Protein AF-A0A495ZTL7-F1 (afdb_monomer)

pLDDT: mean 71.48, std 15.3, range [33.09, 90.0]

Nearest PDB structures (foldseek):
  1ls4-assembly1_A  TM=1.865E-01  e=5.611E+00  Locusta migratoria
  5vay-assembly3_C  TM=2.170E-01  e=9.977E+00  Homo sapiens

Mean predicted aligned error: 10.6 Å

Foldseek 3Di:
DPPPPQQDFDPLLLVLLLLLLDDPPVPDDDDPDPSVLVSLLLSVLLVLLVVVCSVVDPDVVLVLVVDDLLLNNLLVSLVSSQLSNQLVVVLVPPDPVSNCVLSVLSVVCPPVPDDRPPSNSVSSVVSSVVSNVPDPSVLSVPPVSSVVSSVSSQCSCPPVRSDDSCVSCVSSPPDPPPPPPDD

Structure (mmCIF, N/CA/C/O backbone):
data_AF-A0A495ZTL7-F1
#
_entry.id   AF-A0A495ZTL7-F1
#
loop_
_atom_site.group_PDB
_atom_site.id
_atom_site.type_symbol
_atom_site.label_atom_id
_atom_site.label_alt_id
_atom_site.label_comp_id
_atom_site.label_asym_id
_atom_site.label_entity_id
_atom_site.label_seq_id
_atom_site.pdbx_PDB_ins_code
_atom_site.Cartn_x
_atom_site.Cartn_y
_atom_site.Cartn_z
_atom_site.occupancy
_atom_site.B_iso_or_equiv
_atom_site.auth_seq_id
_atom_site.auth_comp_id
_atom_site.auth_asym_id
_atom_site.auth_atom_id
_atom_site.pdbx_PDB_model_num
ATOM 1 N N . MET A 1 1 ? -28.299 -13.842 -5.491 1.00 36.47 1 MET A N 1
ATOM 2 C CA . MET A 1 1 ? -27.017 -13.563 -4.805 1.00 36.47 1 MET A CA 1
ATOM 3 C C . MET A 1 1 ? -26.833 -12.051 -4.780 1.00 36.47 1 MET A C 1
ATOM 5 O O . MET A 1 1 ? -26.723 -11.462 -5.847 1.00 36.47 1 MET A O 1
ATOM 9 N N . ARG A 1 2 ? -26.919 -11.407 -3.606 1.00 33.16 2 ARG A N 1
ATOM 10 C CA . ARG A 1 2 ? -26.647 -9.963 -3.463 1.00 33.16 2 ARG A CA 1
ATOM 11 C C . ARG A 1 2 ? -25.166 -9.755 -3.795 1.00 33.16 2 ARG A C 1
ATOM 13 O O . ARG A 1 2 ? -24.323 -10.348 -3.128 1.00 33.16 2 ARG A O 1
ATOM 20 N N . LYS A 1 3 ? -24.841 -8.969 -4.827 1.00 36.78 3 LYS A N 1
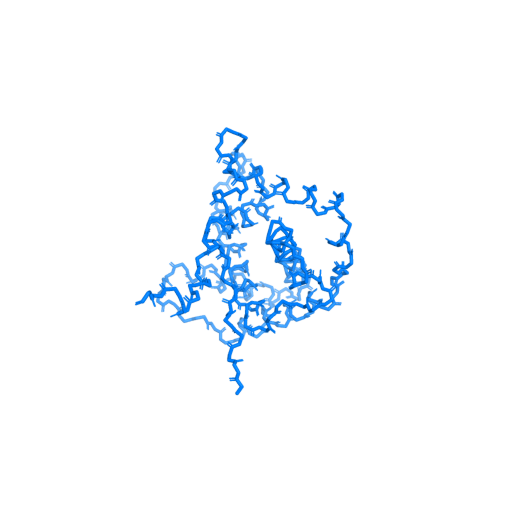ATOM 21 C CA . LYS A 1 3 ? -23.468 -8.477 -5.010 1.00 36.78 3 LYS A CA 1
ATOM 22 C C . LYS A 1 3 ? -23.147 -7.667 -3.750 1.00 36.78 3 LYS A C 1
ATOM 24 O O . LYS A 1 3 ? -23.848 -6.690 -3.492 1.00 36.78 3 LYS A O 1
ATOM 29 N N . ARG A 1 4 ? -22.187 -8.112 -2.925 1.00 45.22 4 ARG A N 1
ATOM 30 C CA . ARG A 1 4 ? -21.688 -7.305 -1.799 1.00 45.22 4 ARG A CA 1
ATOM 31 C C . ARG A 1 4 ? -21.234 -5.980 -2.415 1.00 45.22 4 ARG A C 1
ATOM 33 O O . ARG A 1 4 ? -20.399 -5.995 -3.317 1.00 45.22 4 ARG A O 1
ATOM 40 N N . LYS A 1 5 ? -21.877 -4.874 -2.024 1.00 51.38 5 LYS A N 1
ATOM 41 C CA . LYS A 1 5 ? -21.518 -3.530 -2.487 1.00 51.38 5 LYS A CA 1
ATOM 42 C C . LYS A 1 5 ? -20.069 -3.347 -2.047 1.00 51.38 5 LYS A C 1
ATOM 44 O O . LYS A 1 5 ? -19.776 -3.437 -0.859 1.00 51.38 5 LYS A O 1
ATOM 49 N N . GLN A 1 6 ? -19.166 -3.265 -3.014 1.00 54.00 6 GLN A N 1
ATOM 50 C CA . GLN A 1 6 ? -17.746 -3.135 -2.746 1.00 54.00 6 GLN A CA 1
ATOM 51 C C . GLN A 1 6 ? -17.549 -1.821 -2.001 1.00 54.00 6 GLN A C 1
ATOM 53 O O . GLN A 1 6 ? -17.906 -0.756 -2.505 1.00 54.00 6 GLN A O 1
ATOM 58 N N . THR A 1 7 ? -17.070 -1.915 -0.771 1.00 57.03 7 THR A N 1
ATOM 59 C CA . THR A 1 7 ? -16.839 -0.755 0.072 1.00 57.03 7 THR A CA 1
ATOM 60 C C . THR A 1 7 ? -15.710 0.061 -0.539 1.00 57.03 7 THR A C 1
ATOM 62 O O . THR A 1 7 ? -14.601 -0.442 -0.642 1.00 57.03 7 THR A O 1
ATOM 65 N N . ARG A 1 8 ? -15.980 1.277 -1.010 1.00 61.81 8 ARG A N 1
ATOM 66 C CA . ARG A 1 8 ? -14.983 2.122 -1.679 1.00 61.81 8 ARG A CA 1
ATOM 67 C C . ARG A 1 8 ? -14.297 3.010 -0.633 1.00 61.81 8 ARG A C 1
ATOM 69 O O . ARG A 1 8 ? -14.987 3.775 0.027 1.00 61.81 8 ARG A O 1
ATOM 76 N N . LEU A 1 9 ? -12.974 2.916 -0.462 1.00 66.75 9 LEU A N 1
ATOM 77 C CA . LEU A 1 9 ? -12.199 3.881 0.344 1.00 66.75 9 LEU A CA 1
ATOM 78 C C . LEU A 1 9 ? -12.151 5.233 -0.376 1.00 66.75 9 LEU A C 1
ATOM 80 O O . LEU A 1 9 ? -12.040 5.299 -1.605 1.00 66.75 9 LEU A O 1
ATOM 84 N N . ASP A 1 10 ? -12.182 6.297 0.421 1.00 71.00 10 ASP A N 1
ATOM 85 C CA . ASP A 1 10 ? -12.055 7.688 -0.009 1.00 71.00 10 ASP A CA 1
ATOM 86 C C . ASP A 1 10 ? -10.694 7.938 -0.702 1.00 71.00 10 ASP A C 1
ATOM 88 O O . ASP A 1 10 ? -9.633 7.465 -0.277 1.00 71.00 10 ASP A O 1
ATOM 92 N N . LYS A 1 11 ? -10.710 8.727 -1.783 1.00 70.44 11 LYS A N 1
ATOM 93 C CA . LYS A 1 11 ? -9.511 9.151 -2.530 1.00 70.44 11 LYS A CA 1
ATOM 94 C C . LYS A 1 11 ? -8.505 9.920 -1.668 1.00 70.44 11 LYS A C 1
ATOM 96 O O . LYS A 1 11 ? -7.304 9.873 -1.931 1.00 70.44 11 LYS A O 1
ATOM 101 N N . ARG A 1 12 ? -8.971 10.656 -0.660 1.00 70.00 12 ARG A N 1
ATOM 102 C CA . ARG A 1 12 ? -8.136 11.356 0.317 1.00 70.00 12 ARG A CA 1
ATOM 103 C C . ARG A 1 12 ? -7.355 10.356 1.145 1.00 70.00 12 ARG A C 1
ATOM 105 O O . ARG A 1 12 ? -6.158 10.567 1.330 1.00 70.00 12 ARG A O 1
ATOM 112 N N . ILE A 1 13 ? -7.998 9.288 1.619 1.00 73.81 13 ILE A N 1
ATOM 113 C CA . ILE A 1 13 ? -7.345 8.211 2.378 1.00 73.81 13 ILE A CA 1
ATOM 114 C C . ILE A 1 13 ? -6.265 7.573 1.520 1.00 73.81 13 ILE A C 1
ATOM 116 O O . ILE A 1 13 ? -5.113 7.508 1.937 1.00 73.8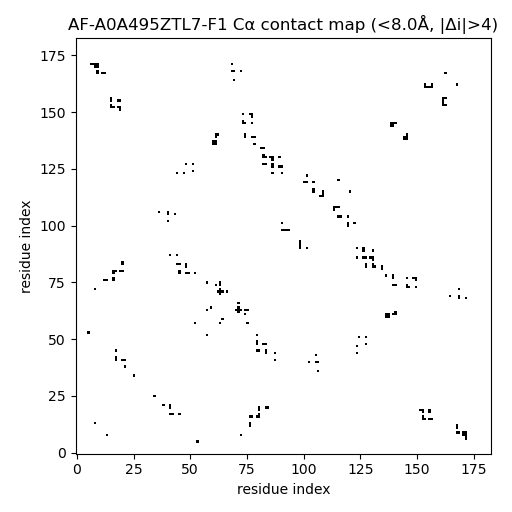1 13 ILE A O 1
ATOM 120 N N . LEU A 1 14 ? -6.621 7.215 0.285 1.00 75.06 14 LEU A N 1
ATOM 121 C CA . LEU A 1 14 ? -5.690 6.659 -0.690 1.00 75.06 14 LEU A CA 1
ATOM 122 C C . LEU A 1 14 ? -4.457 7.559 -0.889 1.00 75.06 14 LEU A C 1
ATOM 124 O O . LEU A 1 14 ? -3.326 7.081 -0.923 1.00 75.06 14 LEU A O 1
ATOM 128 N N . LYS A 1 15 ? -4.658 8.881 -0.963 1.00 74.56 15 LYS A N 1
ATOM 129 C CA . LYS A 1 15 ? -3.557 9.848 -1.056 1.00 74.56 15 LYS A CA 1
ATOM 130 C C . LYS A 1 15 ? -2.654 9.830 0.183 1.00 74.56 15 LYS A C 1
ATOM 132 O O . LYS A 1 15 ? -1.442 9.927 0.032 1.00 74.56 15 LYS A O 1
ATOM 137 N N . ALA A 1 16 ? -3.200 9.724 1.391 1.00 77.38 16 ALA A N 1
ATOM 138 C CA . ALA A 1 16 ? -2.386 9.679 2.608 1.00 77.38 16 ALA A CA 1
ATOM 139 C C . ALA A 1 16 ? -1.684 8.336 2.822 1.00 77.38 16 ALA A C 1
ATOM 141 O O . ALA A 1 16 ? -0.537 8.314 3.263 1.00 77.38 16 ALA A O 1
ATOM 142 N N . GLU A 1 17 ? -2.338 7.223 2.485 1.00 84.56 17 GLU A N 1
ATOM 143 C CA . GLU A 1 17 ? -1.711 5.899 2.455 1.00 84.56 17 GLU A CA 1
ATOM 144 C C . GLU A 1 17 ? -0.486 5.906 1.536 1.00 84.56 17 GLU A C 1
ATOM 146 O O . GLU A 1 17 ? 0.597 5.496 1.956 1.00 84.56 17 GLU A O 1
ATOM 151 N N . TYR A 1 18 ? -0.640 6.464 0.331 1.00 79.31 18 TYR A N 1
ATOM 152 C CA . TYR A 1 18 ? 0.451 6.700 -0.611 1.00 79.31 18 TYR A CA 1
ATOM 153 C C . TYR A 1 18 ? 1.580 7.537 0.004 1.00 79.31 18 TYR A C 1
ATOM 155 O O . TYR A 1 18 ? 2.724 7.083 0.053 1.00 79.31 18 TYR A O 1
ATOM 163 N N . MET A 1 19 ? 1.261 8.722 0.536 1.00 75.06 19 MET A N 1
ATOM 164 C CA . MET A 1 19 ? 2.257 9.620 1.135 1.00 75.06 19 MET A CA 1
ATOM 165 C C . MET A 1 19 ? 2.987 8.983 2.322 1.00 75.06 19 MET A C 1
ATOM 167 O O . MET A 1 19 ? 4.142 9.293 2.554 1.00 75.06 19 MET A O 1
ATOM 171 N N . ARG A 1 20 ? 2.357 8.061 3.061 1.00 79.00 20 ARG A N 1
ATOM 172 C CA . ARG A 1 20 ? 3.004 7.325 4.159 1.00 79.00 20 ARG A CA 1
ATOM 173 C C . ARG A 1 20 ? 4.041 6.307 3.675 1.00 79.00 20 ARG A C 1
ATOM 175 O O . ARG A 1 20 ? 4.948 5.949 4.439 1.00 79.00 20 ARG A O 1
ATOM 182 N N . ILE A 1 21 ? 3.850 5.752 2.481 1.00 74.69 21 ILE A N 1
ATOM 183 C CA . ILE A 1 21 ? 4.764 4.770 1.881 1.00 74.69 21 ILE A CA 1
ATOM 184 C C . ILE A 1 21 ? 5.974 5.482 1.275 1.00 74.69 21 ILE A C 1
ATOM 186 O O . ILE A 1 21 ? 7.074 4.929 1.306 1.00 74.69 21 ILE A O 1
ATOM 190 N N . ILE A 1 22 ? 5.788 6.710 0.792 1.00 66.88 22 ILE A N 1
ATOM 191 C CA . ILE A 1 22 ? 6.886 7.586 0.389 1.00 66.88 22 ILE A CA 1
ATOM 192 C C . ILE A 1 22 ? 7.574 8.128 1.652 1.00 66.88 22 ILE A C 1
ATOM 194 O O . ILE A 1 22 ? 6.902 8.645 2.539 1.00 66.88 22 ILE A O 1
ATOM 198 N N . PRO A 1 23 ? 8.900 7.995 1.808 1.00 54.44 23 PRO A N 1
ATOM 199 C CA . PRO A 1 23 ? 9.596 8.591 2.943 1.00 54.44 23 PRO A CA 1
ATOM 200 C C . PRO A 1 23 ? 9.555 10.128 2.868 1.00 54.44 23 PRO A C 1
ATOM 202 O O . PRO A 1 23 ? 9.873 10.697 1.825 1.00 54.44 23 PRO A O 1
ATOM 205 N N . ASP A 1 24 ? 9.258 10.790 3.994 1.00 50.62 24 ASP A N 1
ATOM 206 C CA . ASP A 1 24 ? 9.205 12.261 4.133 1.00 50.62 24 ASP A CA 1
ATOM 207 C C . ASP A 1 24 ? 10.530 12.985 3.766 1.00 50.62 24 ASP A C 1
ATOM 209 O O . ASP A 1 24 ? 10.534 14.191 3.526 1.00 50.62 24 ASP A O 1
ATOM 213 N N . ASP A 1 25 ? 11.653 12.263 3.657 1.00 42.78 25 ASP A N 1
ATOM 214 C CA . ASP A 1 25 ? 12.988 12.799 3.333 1.00 42.78 25 ASP A CA 1
ATOM 215 C C . ASP A 1 25 ? 13.255 12.985 1.820 1.00 42.78 25 ASP A C 1
ATOM 217 O O . ASP A 1 25 ? 14.389 13.236 1.413 1.00 42.78 25 ASP A O 1
ATOM 221 N N . CYS A 1 26 ? 12.229 12.915 0.964 1.00 45.09 26 CYS A N 1
ATOM 222 C CA . CYS A 1 26 ? 12.330 13.348 -0.442 1.00 45.09 26 CYS A CA 1
ATOM 223 C C . CYS A 1 26 ? 12.219 14.886 -0.603 1.00 45.09 26 CYS A C 1
ATOM 225 O O . CYS A 1 26 ? 12.158 15.403 -1.717 1.00 45.09 26 CYS A O 1
ATOM 227 N N . ALA A 1 27 ? 12.241 15.633 0.508 1.00 36.78 27 ALA A N 1
ATOM 228 C CA . ALA A 1 27 ? 12.469 17.076 0.554 1.00 36.78 27 ALA A CA 1
ATOM 229 C C . ALA A 1 27 ? 13.983 17.389 0.648 1.00 36.78 27 ALA A C 1
ATOM 231 O O . ALA A 1 27 ? 14.742 16.708 1.331 1.00 36.78 27 ALA A O 1
ATOM 232 N N . PRO A 1 28 ? 14.427 18.465 -0.010 1.00 39.12 28 PRO A N 1
ATOM 233 C CA . PRO A 1 28 ? 15.491 18.500 -1.009 1.00 39.12 28 PRO A CA 1
ATOM 234 C C . PRO A 1 28 ? 16.892 18.315 -0.414 1.00 39.12 28 PRO A C 1
ATOM 236 O O . PRO A 1 28 ? 17.257 19.068 0.483 1.00 39.12 28 PRO A O 1
ATOM 239 N N . LEU A 1 29 ? 17.681 17.372 -0.950 1.00 38.34 29 LEU A N 1
ATOM 240 C CA . LEU A 1 29 ? 19.159 17.396 -1.039 1.00 38.34 29 LEU A CA 1
ATOM 241 C C . LEU A 1 29 ? 19.696 16.061 -1.597 1.00 38.34 29 LEU A C 1
ATOM 243 O O . LEU A 1 29 ? 20.576 15.445 -1.010 1.00 38.34 29 LEU A O 1
ATOM 247 N N . PHE A 1 30 ? 19.192 15.594 -2.737 1.00 33.09 30 PHE A N 1
ATOM 248 C CA . PHE A 1 30 ? 19.912 14.613 -3.551 1.00 33.09 30 PHE A CA 1
ATOM 249 C C . PHE A 1 30 ? 19.650 14.939 -5.015 1.00 33.09 30 PHE A C 1
ATOM 251 O O . PHE A 1 30 ? 18.513 15.194 -5.396 1.00 33.09 30 PHE A O 1
ATOM 258 N N . GLU A 1 31 ? 20.733 15.041 -5.776 1.00 39.06 31 GLU A N 1
ATOM 259 C CA . GLU A 1 31 ? 20.778 15.603 -7.121 1.00 39.06 31 GLU A CA 1
ATOM 260 C C . GLU A 1 31 ? 19.692 15.018 -8.043 1.00 39.06 31 GLU A C 1
ATOM 262 O O . GLU A 1 31 ? 19.426 13.814 -8.073 1.00 39.06 31 GLU A O 1
ATOM 267 N N . GLU A 1 32 ? 19.037 15.951 -8.730 1.00 46.66 32 GLU A N 1
ATOM 268 C CA . GLU A 1 32 ? 17.880 15.834 -9.612 1.00 46.66 32 GLU A CA 1
ATOM 269 C C . GLU A 1 32 ? 18.133 14.818 -10.737 1.00 46.66 32 GLU A C 1
ATOM 271 O O . GLU A 1 32 ? 18.948 15.078 -11.609 1.00 46.66 32 GLU A O 1
ATOM 276 N N . GLU A 1 33 ? 17.471 13.654 -10.674 1.00 42.78 33 GLU A N 1
ATOM 277 C CA . GLU A 1 33 ? 17.049 12.792 -11.811 1.00 42.78 33 GLU A CA 1
ATOM 278 C C . GLU A 1 33 ? 16.567 11.406 -11.325 1.00 42.78 33 GLU A C 1
ATOM 280 O O . GLU A 1 33 ? 15.821 10.722 -12.020 1.00 42.78 33 GLU A O 1
ATOM 285 N N . MET A 1 34 ? 16.922 10.983 -10.102 1.00 48.06 34 MET A N 1
ATOM 286 C CA . MET A 1 34 ? 16.484 9.685 -9.553 1.00 48.06 34 MET A CA 1
ATOM 287 C C . MET A 1 34 ? 15.205 9.729 -8.697 1.00 48.06 34 MET A C 1
ATOM 289 O O . MET A 1 34 ? 14.577 8.686 -8.509 1.00 48.06 34 MET A O 1
ATOM 293 N N . LEU A 1 35 ? 14.814 10.900 -8.180 1.00 47.88 35 LEU A N 1
ATOM 294 C CA . LEU A 1 35 ? 13.662 11.047 -7.277 1.00 47.88 35 LEU A CA 1
ATOM 295 C C . LEU A 1 35 ? 12.320 11.200 -8.009 1.00 47.88 35 LEU A C 1
ATOM 297 O O . LEU A 1 35 ? 11.336 10.627 -7.550 1.00 47.88 35 LEU A O 1
ATOM 301 N N . GLU A 1 36 ? 12.272 11.877 -9.163 1.00 52.50 36 GLU A N 1
ATOM 302 C CA . GLU A 1 36 ? 11.009 12.104 -9.899 1.00 52.50 36 GLU A CA 1
ATOM 303 C C . GLU A 1 36 ? 10.296 10.789 -10.248 1.00 52.50 36 GLU A C 1
ATOM 305 O O . GLU A 1 36 ? 9.083 10.659 -10.089 1.00 52.50 36 GLU A O 1
ATOM 310 N N . ASN A 1 37 ? 11.066 9.767 -10.624 1.00 62.38 37 ASN A N 1
ATOM 311 C CA . ASN A 1 37 ? 10.519 8.453 -10.942 1.00 62.38 37 ASN A CA 1
ATOM 312 C C . ASN A 1 37 ? 10.230 7.597 -9.702 1.00 62.38 37 ASN A C 1
ATOM 314 O O . ASN A 1 37 ? 9.451 6.652 -9.784 1.00 62.38 37 ASN A O 1
ATOM 318 N N . PHE A 1 38 ? 10.843 7.872 -8.549 1.00 65.50 38 PHE A N 1
ATOM 319 C CA . PHE A 1 38 ? 10.687 7.030 -7.361 1.00 65.50 38 PHE A CA 1
ATOM 320 C C . PHE A 1 38 ? 9.292 7.162 -6.742 1.00 65.50 38 PHE A C 1
ATOM 322 O O . PHE A 1 38 ? 8.638 6.149 -6.479 1.00 65.50 38 PHE A O 1
ATOM 329 N N . ASP A 1 39 ? 8.813 8.396 -6.592 1.00 68.06 39 ASP A N 1
ATOM 330 C CA . ASP A 1 39 ? 7.476 8.678 -6.065 1.00 68.06 39 ASP A CA 1
ATOM 331 C C . ASP A 1 39 ? 6.400 8.136 -7.006 1.00 68.06 39 ASP A C 1
ATOM 333 O O . ASP A 1 39 ? 5.485 7.427 -6.577 1.00 68.06 39 ASP A O 1
ATOM 337 N N . PHE A 1 40 ? 6.574 8.366 -8.312 1.00 75.00 40 PHE A N 1
ATOM 338 C CA . PHE A 1 40 ? 5.700 7.803 -9.336 1.00 75.00 40 PHE A CA 1
ATOM 339 C C . PHE A 1 40 ? 5.663 6.271 -9.273 1.00 75.00 40 PHE A C 1
ATOM 341 O O . PHE A 1 40 ? 4.582 5.682 -9.245 1.00 75.00 40 PHE A O 1
ATOM 348 N N . ARG A 1 41 ? 6.823 5.608 -9.171 1.00 78.12 41 ARG A N 1
ATOM 349 C CA . ARG A 1 41 ? 6.909 4.143 -9.062 1.00 78.12 41 ARG A CA 1
ATOM 350 C C . ARG A 1 41 ? 6.186 3.605 -7.837 1.00 78.12 41 ARG A C 1
ATOM 352 O O . ARG A 1 41 ? 5.439 2.633 -7.952 1.00 78.12 41 ARG A O 1
ATOM 359 N N . ILE A 1 42 ? 6.390 4.219 -6.671 1.00 80.12 42 ILE A N 1
ATOM 360 C CA . ILE A 1 42 ? 5.674 3.837 -5.447 1.00 80.12 42 ILE A CA 1
ATOM 361 C C . ILE A 1 42 ? 4.169 4.027 -5.640 1.00 80.12 42 ILE A C 1
ATOM 363 O O . ILE A 1 42 ? 3.393 3.144 -5.272 1.00 80.12 42 ILE A O 1
ATOM 367 N N . GLY A 1 43 ? 3.762 5.144 -6.246 1.00 77.94 43 GLY A N 1
ATOM 368 C CA . GLY A 1 43 ? 2.362 5.479 -6.490 1.00 77.94 43 GLY A CA 1
ATOM 369 C C . GLY A 1 43 ? 1.680 4.493 -7.419 1.00 77.94 43 GLY A C 1
ATOM 370 O O . GLY A 1 43 ? 0.610 3.984 -7.088 1.00 77.94 43 GLY A O 1
ATOM 371 N N . PHE A 1 44 ? 2.338 4.155 -8.524 1.00 80.75 44 PHE A N 1
ATOM 372 C CA . PHE A 1 44 ? 1.866 3.170 -9.487 1.00 80.75 44 PHE A CA 1
ATOM 373 C C . PHE A 1 44 ? 1.649 1.804 -8.824 1.00 80.75 44 PHE A C 1
ATOM 375 O O . PHE A 1 44 ? 0.570 1.215 -8.923 1.00 80.75 44 PHE A O 1
ATOM 382 N N . ILE A 1 45 ? 2.645 1.319 -8.071 1.00 85.69 45 ILE A N 1
ATOM 383 C CA . ILE A 1 45 ? 2.542 0.036 -7.366 1.00 85.69 45 ILE A CA 1
ATOM 384 C C . ILE A 1 45 ? 1.445 0.077 -6.297 1.00 85.69 45 ILE A C 1
ATOM 386 O O . ILE A 1 45 ? 0.650 -0.858 -6.211 1.00 85.69 45 ILE A O 1
ATOM 390 N N . HIS A 1 46 ? 1.361 1.152 -5.510 1.00 87.25 46 HIS A N 1
ATOM 391 C CA . HIS A 1 46 ? 0.340 1.306 -4.475 1.00 87.25 46 HIS A CA 1
ATOM 392 C C . HIS A 1 46 ? -1.078 1.293 -5.056 1.00 87.25 46 HIS A C 1
ATOM 394 O O . HIS A 1 46 ? -1.938 0.575 -4.550 1.00 87.25 46 HIS A O 1
ATOM 400 N N . GLN A 1 47 ? -1.319 2.017 -6.153 1.00 81.56 47 GLN A N 1
ATOM 401 C CA . GLN A 1 47 ? -2.607 1.999 -6.850 1.00 81.56 47 GLN A CA 1
ATOM 402 C C . GLN A 1 47 ? -2.957 0.601 -7.374 1.00 81.56 47 GLN A C 1
ATOM 404 O O . GLN A 1 47 ? -4.104 0.171 -7.241 1.00 81.56 47 GLN A O 1
ATOM 409 N N . GLY A 1 48 ? -1.970 -0.134 -7.897 1.00 83.31 48 GLY A N 1
ATOM 410 C CA . GLY A 1 48 ? -2.136 -1.537 -8.281 1.00 83.31 48 GLY A CA 1
ATOM 411 C C . GLY A 1 48 ? -2.525 -2.433 -7.100 1.00 83.31 48 GLY A C 1
ATOM 412 O O . GLY A 1 48 ? -3.462 -3.224 -7.210 1.00 83.31 48 GLY A O 1
ATOM 413 N N . VAL A 1 49 ? -1.869 -2.273 -5.943 1.00 87.50 49 VAL A N 1
ATOM 414 C CA . VAL A 1 49 ? -2.220 -3.000 -4.707 1.00 87.50 49 VAL A CA 1
ATOM 415 C C . VAL A 1 49 ? -3.647 -2.688 -4.273 1.00 87.50 49 VAL A C 1
ATOM 417 O O . VAL A 1 49 ? -4.407 -3.603 -3.968 1.00 87.50 49 VAL A O 1
ATOM 420 N N . VAL A 1 50 ? -4.021 -1.410 -4.267 1.00 84.56 50 VAL A N 1
ATOM 421 C CA . VAL A 1 50 ? -5.360 -0.949 -3.890 1.00 84.56 50 VAL A CA 1
ATOM 422 C C . VAL A 1 50 ? -6.408 -1.600 -4.789 1.00 84.56 50 VAL A C 1
ATOM 424 O O . VAL A 1 50 ? -7.322 -2.251 -4.285 1.00 84.56 50 VAL A O 1
ATOM 427 N N . ALA A 1 51 ? -6.244 -1.492 -6.111 1.00 80.75 51 ALA A N 1
ATOM 428 C CA . ALA A 1 51 ? -7.147 -2.098 -7.086 1.00 80.75 51 ALA A CA 1
ATOM 429 C C . ALA A 1 51 ? -7.271 -3.618 -6.893 1.00 80.75 51 ALA A C 1
ATOM 431 O O . ALA A 1 51 ? -8.382 -4.148 -6.895 1.00 80.75 51 ALA A O 1
ATOM 432 N N . HIS A 1 52 ? -6.154 -4.307 -6.647 1.00 82.88 52 HIS A N 1
ATOM 433 C CA . HIS A 1 52 ? -6.158 -5.752 -6.444 1.00 82.88 52 HIS A CA 1
ATOM 434 C C . HIS A 1 52 ? -6.840 -6.168 -5.136 1.00 82.88 52 HIS A C 1
ATOM 436 O O . HIS A 1 52 ? -7.680 -7.061 -5.152 1.00 82.88 52 HIS A O 1
ATOM 442 N N . VAL A 1 53 ? -6.538 -5.506 -4.009 1.00 78.88 53 VAL A N 1
ATOM 443 C CA . VAL A 1 53 ? -7.201 -5.751 -2.711 1.00 78.88 53 VAL A CA 1
ATOM 444 C C . VAL A 1 53 ? -8.710 -5.553 -2.831 1.00 78.88 53 VAL A C 1
ATOM 446 O O . VAL A 1 53 ? -9.491 -6.303 -2.245 1.00 78.88 53 VAL A O 1
ATOM 449 N N . TYR A 1 54 ? -9.134 -4.578 -3.631 1.00 76.44 54 TYR A N 1
ATOM 450 C CA . TYR A 1 54 ? -10.540 -4.382 -3.936 1.00 76.44 54 TYR A CA 1
ATOM 451 C C . TYR A 1 54 ? -11.146 -5.516 -4.744 1.00 76.44 54 TYR A C 1
ATOM 453 O O . TYR A 1 54 ? -12.241 -5.967 -4.405 1.00 76.44 54 TYR A O 1
ATOM 461 N N . GLU A 1 55 ? -10.466 -5.958 -5.795 1.00 78.06 55 GLU A N 1
ATOM 462 C CA . GLU A 1 55 ? -10.930 -7.038 -6.660 1.00 78.06 55 GLU A CA 1
ATOM 463 C C . GLU A 1 55 ? -11.085 -8.362 -5.898 1.00 78.06 55 GLU A C 1
ATOM 465 O O . GLU A 1 55 ? -12.136 -9.000 -5.985 1.00 78.06 55 GLU A O 1
ATOM 470 N N . ILE A 1 56 ? -10.073 -8.754 -5.116 1.00 71.94 56 ILE A N 1
ATOM 471 C CA . ILE A 1 56 ? -10.076 -10.021 -4.365 1.00 71.94 56 ILE A CA 1
ATOM 472 C C . ILE A 1 56 ? -10.907 -9.948 -3.075 1.00 71.94 56 ILE A C 1
ATOM 474 O O . ILE A 1 56 ? -11.358 -10.975 -2.567 1.00 71.94 56 ILE A O 1
ATOM 478 N N . GLY A 1 57 ? -11.134 -8.737 -2.561 1.00 70.50 57 GLY A N 1
ATOM 479 C CA . GLY A 1 57 ? -11.840 -8.471 -1.314 1.00 70.50 57 GLY A CA 1
ATOM 480 C C . GLY A 1 57 ? -10.924 -8.394 -0.087 1.00 70.50 57 GLY A C 1
ATOM 481 O O . GLY A 1 57 ? -9.820 -8.931 -0.044 1.00 70.50 57 GLY A O 1
ATOM 482 N N . ILE A 1 58 ? -11.414 -7.716 0.953 1.00 77.44 58 ILE A N 1
ATOM 483 C CA . ILE A 1 58 ? -10.713 -7.591 2.237 1.00 77.44 58 ILE A CA 1
ATOM 484 C C . ILE A 1 58 ? -10.786 -8.936 2.982 1.00 77.44 58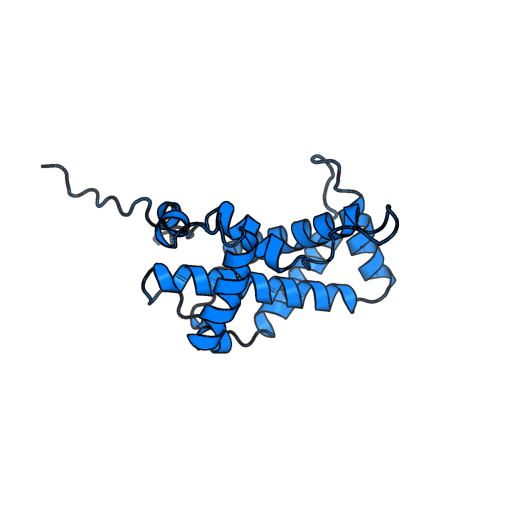 ILE A C 1
ATOM 486 O O . ILE A 1 58 ? -11.912 -9.398 3.216 1.00 77.44 58 ILE A O 1
ATOM 490 N N . PRO A 1 59 ? -9.647 -9.522 3.411 1.00 77.12 59 PRO A N 1
ATOM 491 C CA . PRO A 1 59 ? -9.623 -10.784 4.149 1.00 77.12 59 PRO A CA 1
ATOM 492 C C . PRO A 1 59 ? -10.547 -10.761 5.369 1.00 77.12 59 PRO A C 1
ATOM 494 O O . PRO A 1 59 ? -10.502 -9.827 6.176 1.00 77.12 59 PRO A O 1
ATOM 497 N N . GLU A 1 60 ? -11.380 -11.792 5.524 1.00 78.31 60 GLU A N 1
ATOM 498 C CA . GLU A 1 60 ? -12.349 -11.872 6.626 1.00 78.31 60 GLU A CA 1
ATOM 499 C C . GLU A 1 60 ? -11.642 -11.891 7.983 1.00 78.31 60 GLU A C 1
ATOM 501 O O . GLU A 1 60 ? -12.100 -11.288 8.954 1.00 78.31 60 GLU A O 1
ATOM 506 N N . GLU A 1 61 ? -10.460 -12.496 8.044 1.00 79.69 61 GLU A N 1
ATOM 507 C CA . GLU A 1 61 ? -9.688 -12.627 9.267 1.00 79.69 61 GLU A CA 1
ATOM 508 C C . GLU A 1 61 ? -9.114 -11.298 9.768 1.00 79.69 61 GLU A C 1
ATOM 510 O O . GLU A 1 61 ? -8.725 -11.221 10.940 1.00 79.69 61 GLU A O 1
ATOM 515 N N . LEU A 1 62 ? -9.099 -10.246 8.937 1.00 80.12 62 LEU A N 1
ATOM 516 C CA . LEU A 1 62 ? -8.817 -8.877 9.375 1.00 80.12 62 LEU A CA 1
ATOM 517 C C . LEU A 1 62 ? -9.907 -8.368 10.339 1.00 80.12 62 LEU A C 1
ATOM 519 O O . LEU A 1 62 ? -9.644 -7.483 11.157 1.00 80.12 62 LEU A O 1
ATOM 523 N N . GLY A 1 63 ? -11.116 -8.941 10.277 1.00 76.44 63 GLY A N 1
ATOM 524 C CA . GLY A 1 63 ? -12.258 -8.555 11.104 1.00 76.44 63 GLY A CA 1
ATOM 525 C C . GLY A 1 63 ? -12.705 -7.119 10.843 1.00 76.44 63 GLY A C 1
ATOM 526 O O . GLY A 1 63 ? -13.128 -6.434 11.769 1.00 76.44 63 GLY A O 1
ATOM 527 N N . ALA A 1 64 ? -12.520 -6.618 9.617 1.00 76.88 64 ALA A N 1
ATOM 528 C CA . ALA A 1 64 ? -12.931 -5.268 9.234 1.00 76.88 64 ALA A CA 1
ATOM 529 C C . ALA A 1 64 ? -14.453 -5.159 9.047 1.00 76.88 64 ALA A C 1
ATOM 531 O O . ALA A 1 64 ? -15.014 -4.099 9.289 1.00 76.88 64 ALA A O 1
ATOM 532 N N . HIS A 1 65 ? -15.112 -6.257 8.662 1.00 72.06 65 HIS A N 1
ATOM 533 C CA . HIS A 1 65 ? -16.548 -6.288 8.357 1.00 72.06 65 HIS A CA 1
ATOM 534 C C . HIS A 1 65 ? -17.446 -6.347 9.603 1.00 72.06 65 HIS A C 1
ATOM 536 O O . HIS A 1 65 ? -18.603 -5.953 9.527 1.00 72.06 65 HIS A O 1
ATOM 542 N N . ASP A 1 66 ? -16.917 -6.805 10.743 1.00 67.50 66 ASP A N 1
ATOM 543 C CA . ASP A 1 66 ? -17.682 -7.032 11.984 1.00 67.50 66 ASP A CA 1
ATOM 544 C C . ASP A 1 66 ? -17.536 -5.897 13.014 1.00 67.50 66 ASP A C 1
ATOM 546 O O . ASP A 1 66 ? -17.977 -6.019 14.158 1.00 67.50 66 ASP A O 1
ATOM 550 N N . VAL A 1 67 ? -16.864 -4.803 12.650 1.00 68.25 67 VAL A N 1
ATOM 551 C CA . VAL A 1 67 ? -16.586 -3.678 13.551 1.00 68.25 67 VAL A CA 1
ATOM 552 C C . VAL A 1 67 ? -17.175 -2.378 13.030 1.00 68.25 67 VAL A C 1
ATOM 554 O O . VAL A 1 67 ? -17.467 -2.237 11.846 1.00 68.25 67 VAL A O 1
ATOM 557 N N . ALA A 1 68 ? -17.329 -1.412 13.936 1.00 71.81 68 ALA A N 1
ATOM 558 C CA . ALA A 1 68 ? -17.764 -0.070 13.589 1.00 71.81 68 ALA A CA 1
ATOM 559 C C . ALA A 1 68 ? -16.846 0.566 12.522 1.00 71.81 68 ALA A C 1
ATOM 561 O O . ALA A 1 68 ? -15.653 0.248 12.406 1.00 71.81 68 ALA A O 1
ATOM 562 N N . LYS A 1 69 ? -17.440 1.435 11.694 1.00 68.38 69 LYS A N 1
ATOM 563 C CA . LYS A 1 69 ? -16.806 2.002 10.493 1.00 68.38 69 LYS A CA 1
ATOM 564 C C . LYS A 1 69 ? -15.498 2.733 10.810 1.00 68.38 69 LYS A C 1
ATOM 566 O O . LYS A 1 69 ? -14.521 2.560 10.080 1.00 68.38 69 LYS A O 1
ATOM 571 N N . ASP A 1 70 ? -15.469 3.433 11.940 1.00 69.31 70 ASP A N 1
ATOM 572 C CA . ASP A 1 70 ? -14.326 4.155 12.511 1.00 69.31 70 ASP A CA 1
ATOM 573 C C . ASP A 1 70 ? -13.105 3.272 12.812 1.00 69.31 70 ASP A C 1
ATOM 575 O O . ASP A 1 70 ? -11.985 3.770 12.882 1.00 69.31 70 ASP A O 1
ATOM 579 N N . ILE A 1 71 ? -13.297 1.956 12.932 1.00 74.38 71 ILE A N 1
ATOM 580 C CA . ILE A 1 71 ? -12.225 0.969 13.114 1.00 74.38 71 ILE A CA 1
ATOM 581 C C . ILE A 1 71 ? -11.948 0.208 11.811 1.00 74.38 71 ILE A C 1
ATOM 583 O O . ILE A 1 71 ? -10.799 -0.150 11.529 1.00 74.38 71 ILE A O 1
ATOM 587 N N . SER A 1 72 ? -12.982 -0.043 11.003 1.00 79.25 72 SER A N 1
ATOM 588 C CA . SER A 1 72 ? -12.859 -0.788 9.743 1.00 79.25 72 SER A CA 1
ATOM 589 C C . SER A 1 72 ? -11.917 -0.100 8.748 1.00 79.25 72 SER A C 1
ATOM 591 O O . SER A 1 72 ? -11.037 -0.751 8.186 1.00 79.25 72 SER A O 1
ATOM 593 N N . ILE A 1 73 ? -12.032 1.222 8.599 1.00 82.31 73 ILE A N 1
ATOM 594 C CA . ILE A 1 73 ? -11.269 1.994 7.618 1.00 82.31 73 ILE A CA 1
ATOM 595 C C . ILE A 1 73 ? -9.788 2.057 7.999 1.00 82.31 73 ILE A C 1
ATOM 597 O O . ILE A 1 73 ? -8.976 1.616 7.186 1.00 82.31 73 ILE A O 1
ATOM 601 N N . PRO A 1 74 ? -9.401 2.439 9.239 1.00 85.62 74 PRO A N 1
ATOM 602 C CA . PRO A 1 74 ? -8.008 2.354 9.663 1.00 85.62 74 PRO A CA 1
ATOM 603 C C . PRO A 1 74 ? -7.390 0.975 9.433 1.00 85.62 74 PRO A C 1
ATOM 605 O O . PRO A 1 74 ? -6.226 0.884 9.044 1.00 85.62 74 PRO A O 1
ATOM 608 N N . ARG A 1 75 ? -8.146 -0.112 9.662 1.00 87.50 75 ARG A N 1
ATOM 609 C CA . ARG A 1 75 ? -7.640 -1.481 9.467 1.00 87.50 75 ARG A CA 1
ATOM 610 C C . ARG A 1 75 ? -7.349 -1.775 8.007 1.00 87.50 75 ARG A C 1
ATOM 612 O O . ARG A 1 75 ? -6.272 -2.291 7.716 1.00 87.50 75 ARG A O 1
ATOM 619 N N . VAL A 1 76 ? -8.284 -1.459 7.115 1.00 86.81 76 VAL A N 1
ATOM 620 C CA . VAL A 1 76 ? -8.118 -1.679 5.673 1.00 86.81 76 VAL A CA 1
ATOM 621 C C . VAL A 1 76 ? -6.980 -0.815 5.138 1.00 86.81 76 VAL A C 1
ATOM 623 O O . VAL A 1 76 ? -6.096 -1.331 4.460 1.00 86.81 76 VAL A O 1
ATOM 626 N N . SER A 1 77 ? -6.926 0.455 5.529 1.00 87.62 77 SER A N 1
ATOM 627 C CA . SER A 1 77 ? -5.864 1.370 5.121 1.00 87.62 77 SER A CA 1
ATOM 628 C C . SER A 1 77 ? -4.481 0.916 5.564 1.00 87.62 77 SER A C 1
ATOM 630 O O . SER A 1 77 ? -3.550 0.810 4.765 1.00 87.62 77 SER A O 1
ATOM 632 N N . CYS A 1 78 ? -4.337 0.566 6.845 1.00 89.75 78 CYS A N 1
ATOM 633 C CA . CYS A 1 78 ? -3.077 0.031 7.353 1.00 89.75 78 CYS A CA 1
ATOM 634 C C . CYS A 1 78 ? -2.709 -1.289 6.662 1.00 89.75 78 CYS A C 1
ATOM 636 O O . CYS A 1 78 ? -1.529 -1.544 6.433 1.00 89.75 78 CYS A O 1
ATOM 638 N N . PHE A 1 79 ? -3.694 -2.121 6.315 1.00 89.00 79 PHE A N 1
ATOM 639 C CA . PHE A 1 79 ? -3.464 -3.355 5.571 1.00 89.00 79 PHE A CA 1
ATOM 640 C C . PHE A 1 79 ? -2.899 -3.081 4.174 1.00 89.00 79 PHE A C 1
ATOM 642 O O . PHE A 1 79 ? -1.848 -3.626 3.846 1.00 89.00 79 PHE A O 1
ATOM 649 N N . ILE A 1 80 ? -3.521 -2.197 3.390 1.00 89.19 80 ILE A N 1
ATOM 650 C CA . ILE A 1 80 ? -3.050 -1.833 2.044 1.00 89.19 80 ILE A CA 1
ATOM 651 C C . ILE A 1 80 ? -1.622 -1.273 2.097 1.00 89.19 80 ILE A C 1
ATOM 653 O O . ILE A 1 80 ? -0.771 -1.669 1.293 1.00 89.19 80 ILE A O 1
ATOM 657 N N . VAL A 1 81 ? -1.325 -0.402 3.069 1.00 90.00 81 VAL A N 1
ATOM 658 C CA . VAL A 1 81 ? 0.027 0.146 3.266 1.00 90.00 81 VAL A CA 1
ATOM 659 C C . VAL A 1 81 ? 1.045 -0.962 3.536 1.00 90.00 81 VAL A C 1
ATOM 661 O O . VAL A 1 81 ? 2.103 -0.988 2.905 1.00 90.00 81 VAL A O 1
ATOM 664 N N . LEU A 1 82 ? 0.726 -1.909 4.422 1.00 89.25 82 LEU A N 1
ATOM 665 C CA . LEU A 1 82 ? 1.612 -3.039 4.711 1.00 89.25 82 LEU A CA 1
ATOM 666 C C . LEU A 1 82 ? 1.807 -3.946 3.487 1.00 89.25 82 LEU A C 1
ATOM 668 O O . LEU A 1 82 ? 2.941 -4.325 3.202 1.00 89.25 82 LEU A O 1
ATOM 672 N N . VAL A 1 83 ? 0.740 -4.255 2.737 1.00 90.00 83 VAL A N 1
ATOM 673 C CA . VAL A 1 83 ? 0.829 -5.034 1.485 1.00 90.00 83 VAL A CA 1
ATOM 674 C C . VAL A 1 83 ? 1.743 -4.331 0.497 1.00 90.00 83 VAL A C 1
ATOM 676 O O . VAL A 1 83 ? 2.666 -4.949 -0.024 1.00 90.00 83 VAL A O 1
ATOM 679 N N . THR A 1 84 ? 1.559 -3.027 0.305 1.00 89.88 84 THR A N 1
ATOM 680 C CA . THR A 1 84 ? 2.380 -2.248 -0.625 1.00 89.88 84 THR A CA 1
ATOM 681 C C . THR A 1 84 ? 3.859 -2.278 -0.234 1.00 89.88 84 THR A C 1
ATOM 683 O O . THR A 1 84 ? 4.715 -2.512 -1.084 1.00 89.88 84 THR A O 1
ATOM 686 N N . GLN A 1 85 ? 4.180 -2.122 1.055 1.00 87.38 85 GLN A N 1
ATOM 687 C CA . GLN A 1 85 ? 5.562 -2.209 1.545 1.00 87.38 85 GLN A CA 1
ATOM 688 C C . GLN A 1 85 ? 6.199 -3.578 1.260 1.00 87.38 85 GLN A C 1
ATOM 690 O O . GLN A 1 85 ? 7.355 -3.648 0.835 1.00 87.38 85 GLN A O 1
ATOM 695 N N . VAL A 1 86 ? 5.452 -4.668 1.454 1.00 88.69 86 VAL A N 1
ATOM 696 C CA . VAL A 1 86 ? 5.939 -6.028 1.179 1.00 88.69 86 VAL A CA 1
ATOM 697 C C . VAL A 1 86 ? 6.066 -6.286 -0.329 1.00 88.69 86 VAL A C 1
ATOM 699 O O . VAL A 1 86 ? 7.053 -6.880 -0.761 1.00 88.69 86 VAL A O 1
ATOM 702 N N . VAL A 1 87 ? 5.150 -5.769 -1.154 1.00 89.62 87 VAL A N 1
ATOM 703 C CA . VAL A 1 87 ? 5.252 -5.828 -2.625 1.00 89.62 87 VAL A CA 1
ATOM 704 C C . VAL A 1 87 ? 6.521 -5.134 -3.113 1.00 89.62 87 VAL A C 1
ATOM 706 O O . VAL A 1 87 ? 7.288 -5.729 -3.871 1.00 89.62 87 VAL A O 1
ATOM 709 N N . LEU A 1 88 ? 6.801 -3.919 -2.634 1.00 87.38 88 LEU A N 1
ATOM 710 C CA . LEU A 1 88 ? 8.033 -3.197 -2.968 1.00 87.38 88 LEU A CA 1
ATOM 711 C C . LEU A 1 88 ? 9.282 -3.989 -2.551 1.00 87.38 88 LEU A C 1
ATOM 713 O O . LEU A 1 88 ? 10.269 -4.041 -3.290 1.00 87.38 88 LEU A O 1
ATOM 717 N N . HIS A 1 89 ? 9.240 -4.656 -1.394 1.00 88.00 89 HIS A N 1
ATOM 718 C CA . HIS A 1 89 ? 10.317 -5.548 -0.954 1.00 88.00 89 HIS A CA 1
ATOM 719 C C . HIS A 1 89 ? 10.504 -6.744 -1.894 1.00 88.00 89 HIS A C 1
ATOM 721 O O . HIS A 1 89 ? 11.638 -7.065 -2.254 1.00 88.00 89 HIS A O 1
ATOM 727 N N . HIS A 1 90 ? 9.421 -7.385 -2.338 1.00 86.69 90 HIS A N 1
ATOM 728 C CA . HIS A 1 90 ? 9.493 -8.486 -3.301 1.00 86.69 90 HIS A CA 1
ATOM 729 C C . HIS A 1 90 ? 10.067 -8.043 -4.644 1.00 86.69 90 HIS A C 1
ATOM 731 O O . HIS A 1 90 ? 11.005 -8.682 -5.124 1.00 86.69 90 HIS A O 1
ATOM 737 N N . ILE A 1 91 ? 9.585 -6.926 -5.202 1.00 84.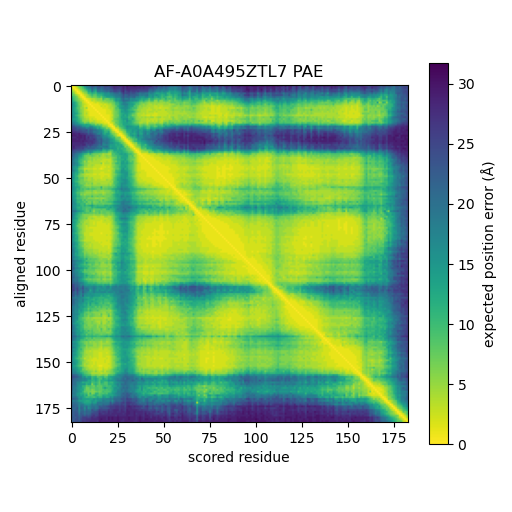75 91 ILE A N 1
ATOM 738 C CA . ILE A 1 91 ? 10.094 -6.372 -6.465 1.00 84.75 91 ILE A CA 1
ATOM 739 C C . ILE A 1 91 ? 11.604 -6.118 -6.365 1.00 84.75 91 ILE A C 1
ATOM 741 O O . ILE A 1 91 ? 12.374 -6.504 -7.245 1.00 84.75 91 ILE A O 1
ATOM 745 N N . ASN A 1 92 ? 12.064 -5.550 -5.247 1.00 81.75 92 ASN A N 1
ATOM 746 C CA . ASN A 1 92 ? 13.483 -5.260 -5.038 1.00 81.75 92 ASN A CA 1
ATOM 747 C C . ASN A 1 92 ? 14.377 -6.506 -4.918 1.00 81.75 92 ASN A C 1
ATOM 749 O O . ASN A 1 92 ? 15.586 -6.416 -5.171 1.00 81.75 92 ASN A O 1
ATOM 753 N N . ARG A 1 93 ? 13.796 -7.662 -4.576 1.00 82.81 93 ARG A N 1
ATOM 754 C CA . ARG A 1 93 ? 14.480 -8.963 -4.481 1.00 82.81 93 ARG A CA 1
ATOM 755 C C . ARG A 1 93 ? 14.370 -9.810 -5.749 1.00 82.81 93 ARG A C 1
ATOM 757 O O . ARG A 1 93 ? 14.962 -10.890 -5.787 1.00 82.81 93 ARG A O 1
ATOM 764 N N . LEU A 1 94 ? 13.655 -9.344 -6.774 1.00 81.44 94 LEU A N 1
ATOM 765 C CA . LEU A 1 94 ? 13.641 -10.004 -8.076 1.00 81.44 94 LEU A CA 1
ATOM 766 C C . LEU A 1 94 ? 15.059 -10.046 -8.675 1.00 81.44 94 LEU A C 1
ATOM 768 O O . LEU A 1 94 ? 15.874 -9.149 -8.415 1.00 81.44 94 LEU A O 1
ATOM 772 N N . PRO A 1 95 ? 15.371 -11.056 -9.513 1.00 86.56 95 PRO A N 1
ATOM 773 C CA . PRO A 1 95 ? 16.602 -11.044 -10.292 1.00 86.56 95 PRO A CA 1
ATOM 774 C C . PRO A 1 95 ? 16.713 -9.749 -11.106 1.00 86.56 95 PRO A C 1
ATOM 776 O O . PRO A 1 95 ? 15.706 -9.241 -11.601 1.00 86.56 95 PRO A O 1
ATOM 779 N N . ILE A 1 96 ? 17.941 -9.240 -11.263 1.00 82.75 96 ILE A N 1
ATOM 780 C CA . ILE A 1 96 ? 18.228 -7.930 -11.879 1.00 82.75 96 ILE A CA 1
ATOM 781 C C . ILE A 1 96 ? 17.433 -7.690 -13.178 1.00 82.75 96 ILE A C 1
ATOM 783 O O . ILE A 1 96 ? 16.796 -6.643 -13.251 1.00 82.75 96 ILE A O 1
ATOM 787 N N . PRO A 1 97 ? 17.359 -8.631 -14.145 1.00 79.19 97 PRO A N 1
ATOM 788 C CA . PRO A 1 97 ? 16.621 -8.400 -15.389 1.00 79.19 97 PRO A CA 1
ATOM 789 C C . PRO A 1 97 ? 15.123 -8.134 -15.185 1.00 79.19 97 PRO A C 1
ATOM 791 O O . PRO A 1 97 ? 14.562 -7.264 -15.838 1.00 79.19 97 PRO A O 1
ATOM 794 N N . PHE A 1 98 ? 14.477 -8.842 -14.254 1.00 80.19 98 PHE A N 1
ATOM 795 C CA . PHE A 1 98 ? 13.048 -8.667 -13.975 1.00 80.19 98 PHE A CA 1
ATOM 796 C C . PHE A 1 98 ? 12.778 -7.392 -13.189 1.00 80.19 98 PHE A C 1
ATOM 798 O O . PHE A 1 98 ? 11.823 -6.682 -13.477 1.00 80.19 98 PHE A O 1
ATOM 805 N N . LYS A 1 99 ? 13.641 -7.072 -12.221 1.00 81.88 99 LYS A N 1
ATOM 806 C CA . LYS A 1 99 ? 13.550 -5.814 -11.480 1.00 81.88 99 LYS A CA 1
ATOM 807 C C . LYS A 1 99 ? 13.716 -4.604 -12.405 1.00 81.88 99 LYS A C 1
ATOM 809 O O . LYS A 1 99 ? 12.968 -3.644 -12.278 1.00 81.88 99 LYS A O 1
ATOM 814 N N . HIS A 1 100 ? 14.679 -4.662 -13.327 1.00 80.00 100 HIS A N 1
ATOM 815 C CA . HIS A 1 100 ? 14.870 -3.629 -14.346 1.00 80.00 100 HIS A CA 1
ATOM 816 C C . HIS A 1 100 ? 13.648 -3.520 -15.248 1.00 80.00 100 HIS A C 1
ATOM 818 O O . HIS A 1 100 ? 13.116 -2.429 -15.380 1.00 80.00 100 HIS A O 1
ATOM 824 N N . ALA A 1 101 ? 13.142 -4.644 -15.764 1.00 79.06 101 ALA A N 1
ATOM 825 C CA . ALA A 1 101 ? 11.935 -4.645 -16.582 1.00 79.06 101 ALA A CA 1
ATOM 826 C C . ALA A 1 101 ? 10.745 -3.998 -15.857 1.00 79.06 101 ALA A C 1
ATOM 828 O O . ALA A 1 101 ? 10.029 -3.213 -16.466 1.00 79.06 101 ALA A O 1
ATOM 829 N N . VAL A 1 102 ? 10.556 -4.270 -14.558 1.00 81.94 102 VAL A N 1
ATOM 830 C CA . VAL A 1 102 ? 9.502 -3.627 -13.759 1.00 81.94 102 VAL A CA 1
ATOM 831 C C . VAL A 1 102 ? 9.675 -2.114 -13.728 1.00 81.94 102 VAL A C 1
ATOM 833 O O . VAL A 1 102 ? 8.744 -1.391 -14.064 1.00 81.94 102 VAL A O 1
ATOM 836 N N . TRP A 1 103 ? 10.857 -1.629 -13.356 1.00 83.00 103 TRP A N 1
ATOM 837 C CA . TRP A 1 103 ? 11.062 -0.196 -13.174 1.00 83.00 103 TRP A CA 1
ATOM 838 C C . TRP A 1 103 ? 11.140 0.584 -14.484 1.00 83.00 103 TRP A C 1
ATOM 840 O O . TRP A 1 103 ? 10.503 1.624 -14.571 1.00 83.00 103 TRP A O 1
ATOM 850 N N . GLU A 1 104 ? 11.811 0.061 -15.511 1.00 79.12 104 GLU A N 1
ATOM 851 C CA . GLU A 1 104 ? 11.858 0.673 -16.848 1.00 79.12 104 GLU A CA 1
ATOM 852 C C . GLU A 1 104 ? 10.462 0.759 -17.474 1.00 79.12 104 GLU A C 1
ATOM 854 O O . GLU A 1 104 ? 10.109 1.751 -18.107 1.00 79.12 104 GLU A O 1
ATOM 859 N N . THR A 1 105 ? 9.632 -0.266 -17.268 1.00 77.62 105 THR A N 1
ATOM 860 C CA . THR A 1 105 ? 8.250 -0.241 -17.751 1.00 77.62 105 THR A CA 1
ATOM 861 C C . THR A 1 105 ? 7.429 0.807 -17.003 1.00 77.62 105 THR A C 1
ATOM 863 O O . THR A 1 105 ? 6.713 1.578 -17.625 1.00 77.62 105 THR A O 1
ATOM 866 N N . VAL A 1 106 ? 7.556 0.893 -15.677 1.00 77.75 106 VAL A N 1
ATOM 867 C CA . VAL A 1 106 ? 6.858 1.932 -14.906 1.00 77.75 106 VAL A CA 1
ATOM 868 C C . VAL A 1 106 ? 7.314 3.331 -15.333 1.00 77.75 106 VAL A C 1
ATOM 870 O O . VAL A 1 106 ? 6.471 4.181 -15.584 1.00 77.75 106 VAL A O 1
ATOM 873 N N . ASP A 1 107 ? 8.613 3.555 -15.535 1.00 74.06 107 ASP A N 1
ATOM 874 C CA . ASP A 1 107 ? 9.144 4.842 -16.015 1.00 74.06 107 ASP A CA 1
ATOM 875 C C . ASP A 1 107 ? 8.641 5.237 -17.412 1.00 74.06 107 ASP A C 1
ATOM 877 O O . ASP A 1 107 ? 8.628 6.414 -17.759 1.00 74.06 107 ASP A O 1
ATOM 881 N N . THR A 1 108 ? 8.247 4.266 -18.237 1.00 72.88 108 THR A N 1
ATOM 882 C CA . THR A 1 108 ? 7.774 4.515 -19.609 1.00 72.88 108 THR A CA 1
ATOM 883 C C . THR A 1 108 ? 6.262 4.728 -19.699 1.00 72.88 108 THR A C 1
ATOM 885 O O . THR A 1 108 ? 5.793 5.226 -20.719 1.00 72.88 108 THR A O 1
ATOM 888 N N . ILE A 1 109 ? 5.509 4.450 -18.625 1.00 70.50 109 ILE A N 1
ATOM 889 C CA . ILE A 1 109 ? 4.048 4.656 -18.520 1.00 70.50 109 ILE A CA 1
ATOM 890 C C . ILE A 1 109 ? 3.688 6.111 -18.129 1.00 70.50 109 ILE A C 1
ATOM 892 O O . ILE A 1 109 ? 2.543 6.429 -17.836 1.00 70.50 109 ILE A O 1
ATOM 896 N N . ILE A 1 110 ? 4.642 7.050 -18.150 1.00 61.91 110 ILE A N 1
ATOM 897 C CA . ILE A 1 110 ? 4.351 8.484 -17.932 1.00 61.91 110 ILE A CA 1
ATOM 898 C C . ILE A 1 110 ? 3.371 9.033 -18.998 1.00 61.91 110 ILE A C 1
ATOM 900 O O . ILE A 1 110 ? 2.694 10.032 -18.763 1.00 61.91 110 ILE A O 1
ATOM 904 N N . ASP A 1 111 ? 3.258 8.365 -20.149 1.00 63.97 111 ASP A N 1
ATOM 905 C CA . ASP A 1 111 ? 2.191 8.580 -21.128 1.00 63.97 111 ASP A CA 1
ATOM 906 C C . ASP A 1 111 ? 0.914 7.832 -20.691 1.00 63.97 111 ASP A C 1
ATOM 908 O O . ASP A 1 111 ? 0.912 6.605 -20.603 1.00 63.97 111 ASP A O 1
ATOM 912 N N . GLU A 1 112 ? -0.171 8.562 -20.401 1.00 57.28 112 GLU A N 1
ATOM 913 C CA . GLU A 1 112 ? -1.446 8.005 -19.904 1.00 57.28 112 GLU A CA 1
ATOM 914 C C . GLU A 1 112 ? -2.079 6.980 -20.866 1.00 57.28 112 GLU A C 1
ATOM 916 O O . GLU A 1 112 ? -2.878 6.146 -20.435 1.00 57.28 112 GLU A O 1
ATOM 921 N N . ASP A 1 113 ? -1.693 7.014 -22.147 1.00 59.19 113 ASP A N 1
ATOM 922 C CA . ASP A 1 113 ? -2.154 6.089 -23.185 1.00 59.19 113 ASP A CA 1
ATOM 923 C C . ASP A 1 113 ? -1.216 4.875 -23.384 1.00 59.19 113 ASP A C 1
ATOM 925 O O . ASP A 1 113 ? -1.485 4.008 -24.225 1.00 59.19 113 ASP A O 1
ATOM 929 N N . ALA A 1 114 ? -0.109 4.779 -22.635 1.00 67.25 114 ALA A N 1
ATOM 930 C CA . ALA A 1 114 ? 0.840 3.676 -22.752 1.00 67.25 114 ALA A CA 1
ATOM 931 C C . ALA A 1 114 ? 0.233 2.347 -22.278 1.00 67.25 114 ALA A C 1
ATOM 933 O O . ALA A 1 114 ? -0.210 2.190 -21.137 1.00 67.25 114 ALA A O 1
ATOM 934 N N . GLU A 1 115 ? 0.267 1.341 -23.152 1.00 70.56 115 GLU A N 1
ATOM 935 C CA . GLU A 1 115 ? -0.161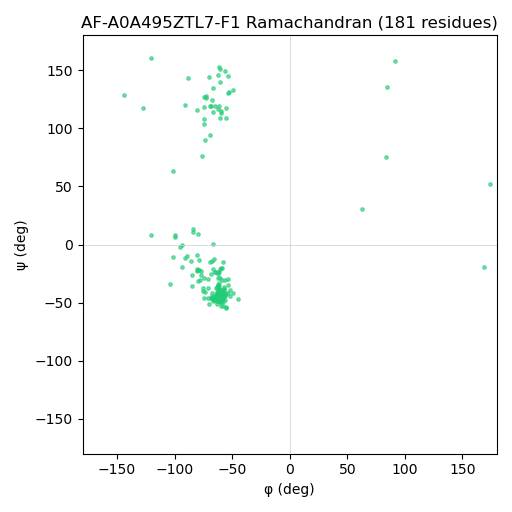 -0.008 -22.800 1.00 70.56 115 GLU A CA 1
ATOM 936 C C . GLU A 1 115 ? 0.824 -0.624 -21.801 1.00 70.56 115 GLU A C 1
ATOM 938 O O . GLU A 1 115 ? 2.006 -0.810 -22.097 1.00 70.56 115 GLU A O 1
ATOM 943 N N . VAL A 1 116 ? 0.327 -0.964 -20.609 1.00 73.62 116 VAL A N 1
ATOM 944 C CA . VAL A 1 116 ? 1.113 -1.673 -19.598 1.00 73.62 116 VAL A CA 1
ATOM 945 C C . VAL A 1 116 ? 1.364 -3.102 -20.093 1.00 73.62 116 VAL A C 1
ATOM 947 O O . VAL A 1 116 ? 0.406 -3.860 -20.256 1.00 73.62 116 VAL A O 1
ATOM 950 N N . PRO A 1 117 ? 2.625 -3.524 -20.291 1.00 77.31 117 PRO A N 1
ATOM 951 C CA . PRO A 1 117 ? 2.947 -4.882 -20.700 1.00 77.31 117 PRO A CA 1
ATOM 952 C C . PRO A 1 117 ? 2.319 -5.920 -19.767 1.00 77.31 117 PRO A C 1
ATOM 954 O O . PRO A 1 117 ? 2.511 -5.876 -18.551 1.00 77.31 117 PRO A O 1
ATOM 957 N N . GLU A 1 118 ? 1.639 -6.916 -20.335 1.00 74.81 118 GLU A N 1
ATOM 958 C CA . GLU A 1 118 ? 0.978 -7.990 -19.577 1.00 74.81 118 GLU A CA 1
ATOM 959 C C . GLU A 1 118 ? 1.943 -8.702 -18.612 1.00 74.81 118 GLU A C 1
ATOM 961 O O . GLU A 1 118 ? 1.588 -9.043 -17.485 1.00 74.81 118 GLU A O 1
ATOM 966 N N . ILE A 1 119 ? 3.211 -8.846 -19.007 1.00 74.06 119 ILE A N 1
ATOM 967 C CA . ILE A 1 119 ? 4.252 -9.441 -18.163 1.00 74.06 119 ILE A CA 1
ATOM 968 C C . ILE A 1 119 ? 4.504 -8.642 -16.875 1.00 74.06 119 ILE A C 1
ATOM 970 O O . ILE A 1 119 ? 4.757 -9.243 -15.831 1.00 74.06 119 ILE A O 1
ATOM 974 N N . LEU A 1 120 ? 4.394 -7.309 -16.918 1.00 74.12 1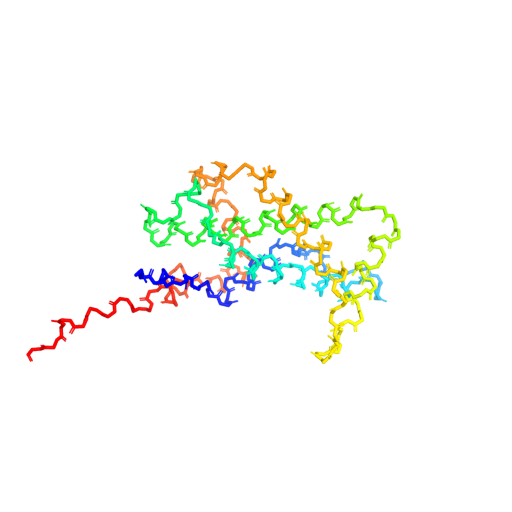20 LEU A N 1
ATOM 975 C CA . 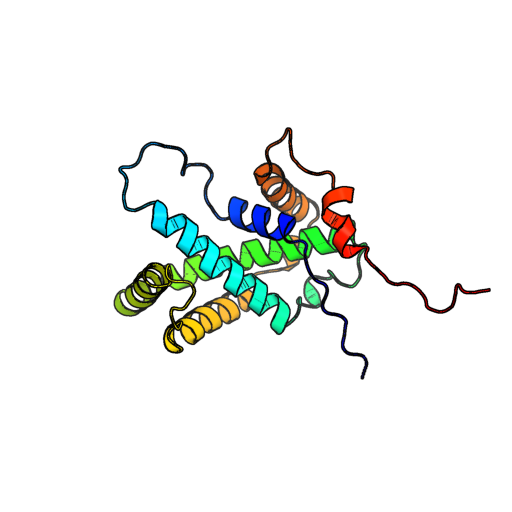LEU A 1 120 ? 4.520 -6.459 -15.735 1.00 74.12 120 LEU A CA 1
ATOM 976 C C . LEU A 1 120 ? 3.341 -6.686 -14.789 1.00 74.12 120 LEU A C 1
ATOM 978 O O . LEU A 1 120 ? 3.544 -6.870 -13.588 1.00 74.12 120 LEU A O 1
ATOM 982 N N . LEU A 1 121 ? 2.124 -6.719 -15.338 1.00 77.81 121 LEU A N 1
ATOM 983 C CA . LEU A 1 121 ? 0.908 -6.973 -14.568 1.00 77.81 121 LEU A CA 1
ATOM 984 C C . LEU A 1 121 ? 0.990 -8.320 -13.844 1.00 77.81 121 LEU A C 1
ATOM 986 O O . LEU A 1 121 ? 0.686 -8.394 -12.656 1.00 77.81 121 LEU A O 1
ATOM 990 N N . VAL A 1 122 ? 1.486 -9.362 -14.520 1.00 82.56 122 VAL A N 1
ATOM 991 C CA . VAL A 1 122 ? 1.687 -10.691 -13.924 1.00 82.56 122 VAL A CA 1
ATOM 992 C C . VAL A 1 122 ? 2.730 -10.661 -12.803 1.00 82.56 122 VAL A C 1
ATOM 994 O O . VAL A 1 122 ? 2.488 -11.227 -11.738 1.00 82.56 122 VAL A O 1
ATOM 997 N N . ILE A 1 123 ? 3.872 -9.990 -13.002 1.00 80.88 123 ILE A N 1
ATOM 998 C CA . ILE A 1 123 ? 4.924 -9.888 -11.973 1.00 80.88 123 ILE A CA 1
ATOM 999 C C . ILE A 1 123 ? 4.402 -9.160 -10.728 1.00 80.88 123 ILE A C 1
ATOM 1001 O O . ILE A 1 123 ? 4.616 -9.625 -9.606 1.00 80.88 123 ILE A O 1
ATOM 1005 N N . VAL A 1 124 ? 3.714 -8.030 -10.911 1.00 80.69 124 VAL A N 1
ATOM 1006 C CA . VAL A 1 124 ? 3.166 -7.245 -9.797 1.00 80.69 124 VAL A CA 1
ATOM 1007 C C . VAL A 1 124 ? 2.048 -8.017 -9.094 1.00 80.69 124 VAL A C 1
ATOM 1009 O O . VAL A 1 124 ? 2.046 -8.074 -7.866 1.00 80.69 124 VAL A O 1
ATOM 1012 N N . ALA A 1 125 ? 1.158 -8.681 -9.837 1.00 83.69 125 ALA A N 1
ATOM 1013 C CA . ALA A 1 125 ? 0.100 -9.510 -9.262 1.00 83.69 125 ALA A CA 1
ATOM 1014 C C . ALA A 1 125 ? 0.655 -10.681 -8.430 1.00 83.69 125 ALA A C 1
ATOM 1016 O O . ALA A 1 125 ? 0.182 -10.904 -7.316 1.00 83.69 125 ALA A O 1
ATOM 1017 N N . ASP A 1 126 ? 1.691 -11.383 -8.907 1.00 86.56 126 ASP A N 1
ATOM 1018 C CA . ASP A 1 126 ? 2.364 -12.439 -8.130 1.00 86.56 126 ASP A CA 1
ATOM 1019 C C . ASP A 1 126 ? 3.007 -11.868 -6.854 1.00 86.56 126 ASP A C 1
ATOM 1021 O O . ASP A 1 126 ? 2.874 -12.445 -5.773 1.00 86.56 126 ASP A O 1
ATOM 1025 N N . CYS A 1 127 ? 3.635 -10.687 -6.934 1.00 87.25 127 CYS A N 1
ATOM 1026 C CA . CYS A 1 127 ? 4.167 -10.010 -5.749 1.00 87.25 127 CYS A CA 1
ATOM 1027 C C . CYS A 1 127 ? 3.062 -9.653 -4.742 1.00 87.25 127 CYS A C 1
ATOM 1029 O O . CYS A 1 127 ? 3.275 -9.813 -3.540 1.00 87.25 127 CYS A O 1
ATOM 1031 N N . ILE A 1 128 ? 1.892 -9.197 -5.207 1.00 85.81 128 ILE A N 1
ATOM 1032 C CA . ILE A 1 128 ? 0.747 -8.880 -4.342 1.00 85.81 128 ILE A CA 1
ATOM 1033 C C . ILE A 1 128 ? 0.209 -10.146 -3.676 1.00 85.81 128 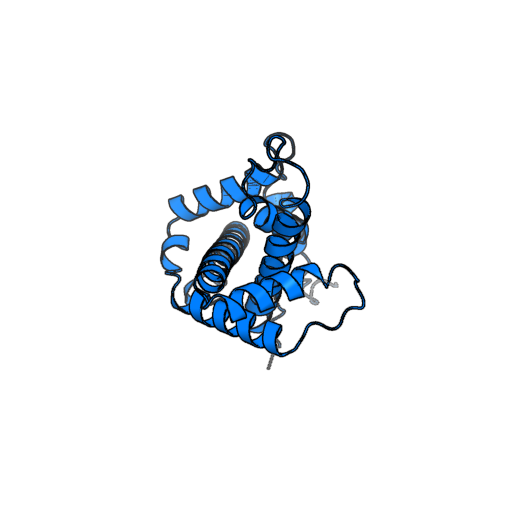ILE A C 1
ATOM 1035 O O . ILE A 1 128 ? 0.031 -10.159 -2.459 1.00 85.81 128 ILE A O 1
ATOM 1039 N N . GLN A 1 129 ? -0.001 -11.225 -4.435 1.00 85.31 129 GLN A N 1
ATOM 1040 C CA . GLN A 1 129 ? -0.495 -12.489 -3.883 1.00 85.31 129 GLN A CA 1
ATOM 1041 C C . GLN A 1 129 ? 0.436 -13.026 -2.793 1.00 85.31 129 GLN A C 1
ATOM 1043 O O . GLN A 1 129 ? -0.025 -13.380 -1.706 1.00 85.31 129 GLN A O 1
ATOM 1048 N N . ARG A 1 130 ? 1.752 -13.012 -3.035 1.00 86.31 130 ARG A N 1
ATOM 1049 C CA . ARG A 1 130 ? 2.747 -13.399 -2.022 1.00 86.31 130 ARG A CA 1
ATOM 1050 C C . ARG A 1 130 ? 2.688 -12.491 -0.800 1.00 86.31 130 ARG A C 1
ATOM 1052 O O . ARG A 1 130 ? 2.564 -12.996 0.315 1.00 86.31 130 ARG A O 1
ATOM 1059 N N . ALA A 1 131 ? 2.671 -11.174 -1.003 1.00 85.88 131 ALA A N 1
ATOM 1060 C CA . ALA A 1 131 ? 2.604 -10.205 0.086 1.00 85.88 131 ALA A CA 1
ATOM 1061 C C . ALA A 1 131 ? 1.384 -10.427 0.993 1.00 85.88 131 ALA A C 1
ATOM 1063 O O . ALA A 1 131 ? 1.518 -10.444 2.217 1.00 85.88 131 ALA A O 1
ATOM 1064 N N . VAL A 1 132 ? 0.205 -10.663 0.408 1.00 82.81 132 VAL A N 1
ATOM 1065 C CA . VAL A 1 132 ? -1.030 -10.935 1.161 1.00 82.81 132 VAL A CA 1
ATOM 1066 C C . VAL A 1 132 ? -0.907 -12.207 2.009 1.00 82.81 132 VAL A C 1
ATOM 1068 O O . VAL A 1 132 ? -1.406 -12.229 3.133 1.00 82.81 132 VAL A O 1
ATOM 1071 N N . THR A 1 133 ? -0.209 -13.240 1.525 1.00 82.44 133 THR A N 1
ATOM 1072 C CA . THR A 1 133 ? 0.010 -14.482 2.293 1.00 82.44 133 THR A CA 1
ATOM 1073 C C . THR A 1 133 ? 1.075 -14.365 3.387 1.00 82.44 133 THR A C 1
ATOM 1075 O O . THR A 1 133 ? 1.016 -15.095 4.376 1.00 82.44 133 THR A O 1
ATOM 1078 N N . GLU A 1 134 ? 2.044 -13.459 3.236 1.00 84.94 134 GLU A N 1
ATOM 1079 C CA . GLU A 1 134 ? 3.141 -13.271 4.196 1.00 84.94 134 GLU A CA 1
ATOM 1080 C C . GLU A 1 134 ? 2.764 -12.340 5.357 1.00 84.94 134 GLU A C 1
ATOM 1082 O O . GLU A 1 134 ? 3.316 -12.440 6.458 1.00 84.94 134 GLU A O 1
ATOM 1087 N N . ILE A 1 135 ? 1.817 -11.425 5.137 1.00 81.75 135 ILE A N 1
ATOM 1088 C CA . ILE A 1 135 ? 1.431 -10.445 6.148 1.00 81.75 135 ILE A CA 1
ATOM 1089 C C . ILE A 1 135 ? 0.602 -11.101 7.245 1.00 81.75 135 ILE A C 1
ATOM 1091 O O . ILE A 1 135 ? -0.536 -11.527 7.056 1.00 81.75 135 ILE A O 1
ATOM 1095 N N . ASN A 1 136 ? 1.139 -11.061 8.462 1.00 80.00 136 ASN A N 1
ATOM 1096 C CA . ASN A 1 136 ? 0.370 -11.380 9.651 1.00 80.00 136 ASN A CA 1
ATOM 1097 C C . ASN A 1 136 ? -0.611 -10.238 9.975 1.00 80.00 136 ASN A C 1
ATOM 1099 O O . ASN A 1 136 ? -0.294 -9.321 10.737 1.00 80.00 136 ASN A O 1
ATOM 1103 N N . TYR A 1 137 ? -1.824 -10.303 9.430 1.00 77.06 137 TYR A N 1
ATOM 1104 C CA . TYR A 1 137 ? -2.876 -9.307 9.656 1.00 77.06 137 TYR A CA 1
ATOM 1105 C C . TYR A 1 137 ? -3.390 -9.266 11.109 1.00 77.06 137 TYR A C 1
ATOM 1107 O O . TYR A 1 137 ? -4.038 -8.295 11.498 1.00 77.06 137 TYR A O 1
ATOM 1115 N N . SER A 1 138 ? -3.064 -10.250 11.965 1.00 77.75 138 SER A N 1
ATOM 1116 C CA . SER A 1 138 ? -3.427 -10.195 13.395 1.00 77.75 138 SER A CA 1
ATOM 1117 C C . SER A 1 138 ? -2.781 -9.011 14.121 1.00 77.75 138 SER A C 1
ATOM 1119 O O . SER A 1 138 ? -3.341 -8.510 15.095 1.00 77.75 138 SER A O 1
ATOM 1121 N N . GLN A 1 139 ? -1.660 -8.489 13.610 1.00 80.38 139 GLN A N 1
ATOM 1122 C CA . GLN A 1 139 ? -1.033 -7.289 14.163 1.00 80.38 139 GLN A CA 1
ATOM 1123 C C . GLN A 1 139 ? -1.942 -6.054 14.065 1.00 80.38 139 GLN A C 1
ATOM 1125 O O . GLN A 1 139 ? -1.878 -5.183 14.928 1.00 80.38 139 GLN A O 1
ATOM 1130 N N . LEU A 1 140 ? -2.836 -6.002 13.069 1.00 83.62 140 LEU A N 1
ATOM 1131 C CA . LEU A 1 140 ? -3.807 -4.917 12.890 1.00 83.62 140 LEU A CA 1
ATOM 1132 C C . LEU A 1 140 ? -5.041 -5.063 13.795 1.00 83.62 140 LEU A C 1
ATOM 1134 O O . LEU A 1 140 ? -5.825 -4.124 13.922 1.00 83.62 140 LEU A O 1
ATOM 1138 N N . LYS A 1 141 ? -5.193 -6.205 14.482 1.00 81.06 141 LYS A N 1
ATOM 1139 C CA . LYS A 1 141 ? -6.180 -6.373 15.564 1.00 81.06 141 LYS A CA 1
ATOM 1140 C C . LYS A 1 141 ? -5.728 -5.704 16.859 1.00 81.06 141 LYS A C 1
ATOM 1142 O O . LYS A 1 141 ? -6.559 -5.368 17.695 1.00 81.06 141 LYS A O 1
ATOM 1147 N N . SER A 1 142 ? -4.421 -5.500 17.030 1.00 85.69 142 SER A N 1
ATOM 1148 C CA . SER A 1 142 ? -3.885 -4.752 18.163 1.00 85.69 142 SER A CA 1
ATOM 1149 C C . SER A 1 142 ? -4.144 -3.262 17.963 1.00 85.69 142 SER A C 1
ATOM 1151 O O . SER A 1 142 ? -3.446 -2.608 17.187 1.00 85.69 142 SER A O 1
ATOM 1153 N N . GLU A 1 143 ? -5.067 -2.708 18.744 1.00 85.00 143 GLU A N 1
ATOM 1154 C CA . GLU A 1 143 ? -5.442 -1.289 18.727 1.00 85.00 143 GLU A CA 1
ATOM 1155 C C . GLU A 1 143 ? -4.226 -0.352 18.797 1.00 85.00 143 GLU A C 1
ATOM 1157 O O . GLU A 1 143 ? -4.111 0.592 18.025 1.00 85.00 143 GLU A O 1
ATOM 1162 N N . ARG A 1 144 ? -3.228 -0.669 19.631 1.00 88.00 144 ARG A N 1
ATOM 1163 C CA . ARG A 1 144 ? -1.986 0.116 19.719 1.00 88.00 144 ARG A CA 1
ATOM 1164 C C . ARG A 1 144 ? -1.213 0.185 18.395 1.00 88.00 144 ARG A C 1
ATOM 1166 O O . ARG A 1 144 ? -0.631 1.220 18.076 1.00 88.00 144 ARG A O 1
ATOM 1173 N N . VAL A 1 145 ? -1.135 -0.928 17.665 1.00 87.12 145 VAL A N 1
ATOM 1174 C CA . VAL A 1 145 ? -0.386 -1.013 16.400 1.00 87.12 145 VAL A CA 1
ATOM 1175 C C . VAL A 1 145 ? -1.167 -0.296 15.311 1.00 87.12 145 VAL A C 1
ATOM 1177 O O . VAL A 1 145 ? -0.584 0.524 14.604 1.00 87.12 145 VAL A O 1
ATOM 1180 N N . LEU A 1 146 ? -2.473 -0.563 15.251 1.00 87.50 146 LEU A N 1
ATOM 1181 C CA . LEU A 1 146 ? -3.412 0.090 14.354 1.00 87.50 146 LEU A CA 1
ATOM 1182 C C . LEU A 1 146 ? -3.369 1.613 14.518 1.00 87.50 146 LEU A C 1
ATOM 1184 O O . LEU A 1 146 ? -3.072 2.310 13.557 1.00 87.50 146 LEU A O 1
ATOM 1188 N N . ASN A 1 147 ? -3.541 2.122 15.740 1.00 85.88 147 ASN A N 1
ATOM 1189 C CA . ASN A 1 147 ? -3.545 3.558 16.024 1.00 85.88 147 ASN A CA 1
ATOM 1190 C C . ASN A 1 147 ? -2.213 4.218 15.673 1.00 85.88 147 ASN A C 1
ATOM 1192 O O . ASN A 1 147 ? -2.194 5.322 15.142 1.00 85.88 147 ASN A O 1
ATOM 1196 N N . ARG A 1 148 ? -1.083 3.549 15.928 1.00 87.50 148 ARG A N 1
ATOM 1197 C CA . ARG A 1 148 ? 0.232 4.081 15.551 1.00 87.50 148 ARG A CA 1
ATOM 1198 C C . ARG A 1 148 ? 0.373 4.208 14.032 1.00 87.50 148 ARG A C 1
ATOM 1200 O O . ARG A 1 148 ? 0.817 5.251 13.570 1.00 87.50 148 ARG A O 1
ATOM 1207 N N . LEU A 1 149 ? 0.025 3.162 13.277 1.00 86.75 149 LEU A N 1
ATOM 1208 C CA . LEU A 1 149 ? 0.111 3.178 11.812 1.00 86.75 149 LEU A CA 1
ATOM 1209 C C . LEU A 1 149 ? -0.876 4.182 11.212 1.00 86.75 149 LEU A C 1
ATOM 1211 O O . LEU A 1 149 ? -0.487 4.986 10.370 1.00 86.75 149 LEU A O 1
ATOM 1215 N N . TRP A 1 150 ? -2.112 4.183 11.708 1.00 88.12 150 TRP A N 1
ATOM 1216 C CA . TRP A 1 150 ? -3.157 5.103 11.285 1.00 88.12 150 TRP A CA 1
ATOM 1217 C C . TRP A 1 150 ? -2.787 6.556 11.560 1.00 88.12 150 TRP A C 1
ATOM 1219 O O . TRP A 1 150 ? -2.918 7.395 10.678 1.00 88.12 150 TRP A O 1
ATOM 1229 N N . ASN A 1 151 ? -2.234 6.860 12.735 1.00 84.50 151 ASN A N 1
ATOM 1230 C CA . ASN A 1 151 ? -1.747 8.204 13.024 1.00 84.50 151 ASN A CA 1
ATOM 1231 C C . ASN A 1 151 ? -0.613 8.608 12.086 1.00 84.50 151 ASN A C 1
ATOM 1233 O O . ASN A 1 151 ? -0.607 9.745 11.644 1.00 84.50 151 ASN A O 1
ATOM 1237 N N . SER A 1 152 ? 0.298 7.701 11.715 1.00 82.12 152 SER A N 1
ATOM 1238 C CA . SER A 1 152 ? 1.307 8.023 10.699 1.00 82.12 152 SER A CA 1
ATOM 1239 C C . SER A 1 152 ? 0.694 8.308 9.323 1.00 82.12 152 SER A C 1
ATOM 1241 O O . SER A 1 152 ? 1.173 9.201 8.636 1.00 82.12 152 SER A O 1
ATOM 1243 N N . ILE A 1 153 ? -0.357 7.582 8.923 1.00 84.44 153 ILE A N 1
ATOM 1244 C CA . ILE A 1 153 ? -1.108 7.870 7.689 1.00 84.44 153 ILE A CA 1
ATOM 1245 C C . ILE A 1 153 ? -1.761 9.255 7.796 1.00 84.44 153 ILE A C 1
ATOM 1247 O O . ILE A 1 153 ? -1.587 10.088 6.914 1.00 84.44 153 ILE A O 1
ATOM 1251 N N . LYS A 1 154 ? -2.430 9.559 8.915 1.00 80.56 154 LYS A N 1
ATOM 1252 C CA . LYS A 1 154 ? -3.051 10.872 9.140 1.00 80.56 154 LYS A CA 1
ATOM 1253 C C . LYS A 1 154 ? -2.036 12.017 9.196 1.00 80.56 154 LYS A C 1
ATOM 1255 O O . LYS A 1 154 ? -2.308 13.101 8.689 1.00 80.56 154 LYS A O 1
ATOM 1260 N N . SER A 1 155 ? -0.857 11.794 9.771 1.00 75.31 155 SER A N 1
ATOM 1261 C CA . SER A 1 155 ? 0.217 12.791 9.819 1.00 75.31 155 SER A CA 1
ATOM 1262 C C . SER A 1 155 ? 0.704 13.198 8.428 1.00 75.31 155 SER A C 1
ATOM 1264 O O . SER A 1 155 ? 1.167 14.325 8.282 1.00 75.31 155 SER A O 1
ATOM 1266 N N . ALA A 1 156 ? 0.528 12.353 7.406 1.00 72.75 156 ALA A N 1
ATOM 1267 C CA . ALA A 1 156 ? 0.868 12.685 6.024 1.00 72.75 156 ALA A CA 1
ATOM 1268 C C . ALA A 1 156 ? -0.029 13.787 5.416 1.00 72.75 156 ALA A C 1
ATOM 1270 O O . ALA A 1 156 ? 0.322 14.388 4.403 1.00 72.75 156 ALA A O 1
ATOM 1271 N N . TYR A 1 157 ? -1.164 14.112 6.048 1.00 67.06 157 TYR A N 1
ATOM 1272 C CA . TYR A 1 157 ? -1.934 15.318 5.726 1.00 67.06 157 TYR A CA 1
ATOM 1273 C C . TYR A 1 157 ? -1.335 16.598 6.349 1.00 67.06 157 TYR A C 1
ATOM 1275 O O . TYR A 1 157 ? -1.711 17.698 5.954 1.00 67.06 157 TYR A O 1
ATOM 1283 N N . GLY A 1 158 ? -0.397 16.475 7.298 1.00 60.88 158 GLY A N 1
ATOM 1284 C CA . GLY A 1 158 ? 0.174 17.552 8.114 1.00 60.88 158 GLY A CA 1
ATOM 1285 C C . GLY A 1 158 ? -0.679 17.870 9.349 1.00 60.88 158 GLY A C 1
ATOM 1286 O O . GLY A 1 158 ? -1.888 18.001 9.239 1.00 60.88 158 GLY A O 1
ATOM 1287 N N . GLU A 1 159 ? -0.082 18.046 10.537 1.00 56.41 159 GLU A N 1
ATOM 1288 C CA . GLU A 1 159 ? -0.820 18.191 11.819 1.00 56.41 159 GLU A CA 1
ATOM 1289 C C . GLU A 1 159 ? -1.894 19.297 11.832 1.00 56.41 159 GLU A C 1
ATOM 1291 O O . GLU A 1 159 ? -2.901 19.175 12.524 1.00 56.41 159 GLU A O 1
ATOM 1296 N N . LYS A 1 160 ? -1.705 20.371 11.053 1.00 55.38 160 LYS A N 1
ATOM 1297 C CA . LYS A 1 160 ? -2.667 21.480 10.921 1.00 55.38 160 LYS A CA 1
ATOM 1298 C C . LYS A 1 160 ? -3.820 21.184 9.950 1.00 55.38 160 LYS A C 1
ATOM 1300 O O . LYS A 1 160 ? -4.857 21.836 10.030 1.00 55.38 160 LYS A O 1
ATOM 1305 N N . TYR A 1 161 ? -3.619 20.251 9.023 1.00 52.53 161 TYR A N 1
ATOM 1306 C CA . TYR A 1 161 ? -4.561 19.907 7.956 1.00 52.53 161 TYR A CA 1
ATOM 1307 C C . TYR A 1 161 ? -5.002 18.443 8.015 1.00 52.53 161 TYR A C 1
ATOM 1309 O O . TYR A 1 161 ? -5.667 17.986 7.090 1.00 52.53 161 TYR A O 1
ATOM 1317 N N . ALA A 1 162 ? -4.638 17.718 9.079 1.00 62.03 162 ALA A N 1
ATOM 1318 C CA . ALA A 1 162 ? -5.082 16.361 9.331 1.00 62.03 162 ALA A CA 1
ATOM 1319 C C . ALA A 1 162 ? -6.610 16.383 9.453 1.00 62.03 162 ALA A C 1
ATOM 1321 O O . ALA A 1 162 ? -7.120 16.944 10.428 1.00 62.03 162 ALA A O 1
ATOM 1322 N N . PRO A 1 163 ? -7.336 15.841 8.459 1.00 61.59 163 PRO A N 1
ATOM 1323 C CA . PRO A 1 163 ? -8.783 15.861 8.472 1.00 61.59 163 PRO A CA 1
ATOM 1324 C C . PRO A 1 163 ? -9.274 15.077 9.685 1.00 61.59 163 PRO A C 1
ATOM 1326 O O . PRO A 1 163 ? -8.643 14.112 10.135 1.00 61.59 163 PRO A O 1
ATOM 1329 N N . SER A 1 164 ? -10.386 15.532 10.249 1.00 68.19 164 SER A N 1
ATOM 1330 C CA . SER A 1 164 ? -11.036 14.821 11.342 1.00 68.19 164 SER A CA 1
ATOM 1331 C C . SER A 1 164 ? -11.471 13.430 10.876 1.00 68.19 164 SER A C 1
ATOM 1333 O O . SER A 1 164 ? -11.760 13.220 9.699 1.00 68.19 164 SER A O 1
ATOM 1335 N N . ASP A 1 165 ? -11.561 12.472 11.802 1.00 63.72 165 ASP A N 1
ATOM 1336 C CA . ASP A 1 165 ? -12.019 11.117 11.467 1.00 63.72 165 ASP A CA 1
ATOM 1337 C C . ASP A 1 165 ? -13.420 11.152 10.807 1.00 63.72 165 ASP A C 1
ATOM 1339 O O . ASP A 1 165 ? -13.702 10.368 9.910 1.00 63.72 165 ASP A O 1
ATOM 1343 N N . VAL A 1 166 ? -14.263 12.131 11.161 1.00 65.31 166 VAL A N 1
ATOM 1344 C CA . VAL A 1 166 ? -15.571 12.371 10.523 1.00 65.31 166 VAL A CA 1
ATOM 1345 C C . VAL A 1 166 ? -15.425 12.707 9.034 1.00 65.31 166 VAL A C 1
ATOM 1347 O O . VAL A 1 166 ? -16.078 12.080 8.210 1.00 65.31 166 VAL A O 1
ATOM 1350 N N . GLU A 1 167 ? -14.534 13.635 8.675 1.00 63.50 167 GLU A N 1
ATOM 1351 C CA . GLU A 1 167 ? -14.297 14.038 7.277 1.00 63.50 167 GLU A CA 1
ATOM 1352 C C . GLU A 1 167 ? -13.642 12.943 6.429 1.00 63.50 167 GLU A C 1
ATOM 1354 O O . GLU A 1 167 ? -13.767 12.962 5.209 1.00 63.50 167 GLU A O 1
ATOM 1359 N N . ILE A 1 168 ? -12.909 12.022 7.060 1.00 59.66 168 ILE A N 1
ATOM 1360 C CA . ILE A 1 168 ? -12.275 10.879 6.392 1.00 59.66 168 ILE A CA 1
ATOM 1361 C C . ILE A 1 168 ? -13.303 9.779 6.091 1.00 59.66 168 ILE A C 1
ATOM 1363 O O . ILE A 1 168 ? -13.151 9.016 5.137 1.00 59.66 168 ILE A O 1
ATOM 1367 N N . PHE A 1 169 ? -14.329 9.657 6.931 1.00 58.06 169 PHE A N 1
ATOM 1368 C CA . PHE A 1 169 ? -15.278 8.553 6.862 1.00 58.06 169 PHE A CA 1
ATOM 1369 C C . PHE A 1 169 ? -16.606 8.922 6.191 1.00 58.06 169 PHE A C 1
ATOM 1371 O O . PHE A 1 169 ? -17.364 8.004 5.889 1.00 58.06 169 PHE A O 1
ATOM 1378 N N . ASP A 1 170 ? -16.880 10.203 5.929 1.00 59.03 170 ASP A N 1
ATOM 1379 C CA . ASP A 1 170 ? -18.140 10.704 5.345 1.00 59.03 170 ASP A CA 1
ATOM 1380 C C . ASP A 1 170 ? -18.521 9.968 4.038 1.00 59.03 170 ASP A C 1
ATOM 1382 O O . ASP A 1 170 ? -19.623 9.434 3.921 1.00 59.03 170 ASP A O 1
ATOM 1386 N N . ASP A 1 171 ? -17.558 9.754 3.130 1.00 50.22 171 ASP A N 1
ATOM 1387 C CA . ASP A 1 171 ? -17.740 8.992 1.875 1.00 50.22 171 ASP A CA 1
ATOM 1388 C C . ASP A 1 171 ? -18.065 7.496 2.100 1.00 50.22 171 ASP A C 1
ATOM 1390 O O . ASP A 1 171 ? -18.654 6.822 1.252 1.00 50.22 171 ASP A O 1
ATOM 1394 N N . PHE A 1 172 ? -17.688 6.944 3.255 1.00 47.66 172 PHE A N 1
ATOM 1395 C CA . PHE A 1 172 ? -18.003 5.570 3.665 1.00 47.66 172 PHE A CA 1
ATOM 1396 C C . PHE A 1 172 ? -19.382 5.477 4.345 1.00 47.66 172 PHE A C 1
ATOM 1398 O O . PHE A 1 172 ? -19.923 4.380 4.556 1.00 47.66 172 PHE A O 1
ATOM 1405 N N . TYR A 1 173 ? -19.951 6.623 4.730 1.00 47.75 173 TYR A N 1
ATOM 1406 C CA . TYR A 1 173 ? -21.296 6.757 5.281 1.00 47.75 173 TYR A CA 1
ATOM 1407 C C . TYR A 1 173 ? -22.371 6.974 4.210 1.00 47.75 173 TYR A C 1
ATOM 1409 O O . TYR A 1 173 ? -23.544 6.799 4.538 1.00 47.75 173 TYR A O 1
ATOM 1417 N N . GLU A 1 174 ? -22.016 7.219 2.943 1.00 44.94 174 GLU A N 1
ATOM 1418 C CA . GLU A 1 174 ? -23.006 7.392 1.875 1.00 44.94 174 GLU A CA 1
ATOM 1419 C C . GLU A 1 174 ? -23.759 6.083 1.519 1.00 44.94 174 GLU A C 1
ATOM 1421 O O . GLU A 1 174 ? -23.381 5.274 0.663 1.00 44.94 174 GLU A O 1
ATOM 1426 N N . LEU A 1 175 ? -24.914 5.964 2.185 1.00 45.56 175 LEU A N 1
ATOM 1427 C CA . LEU A 1 175 ? -26.188 5.400 1.730 1.00 45.56 175 LEU A CA 1
ATOM 1428 C C . LEU A 1 175 ? -26.356 3.871 1.829 1.00 45.56 175 LEU A C 1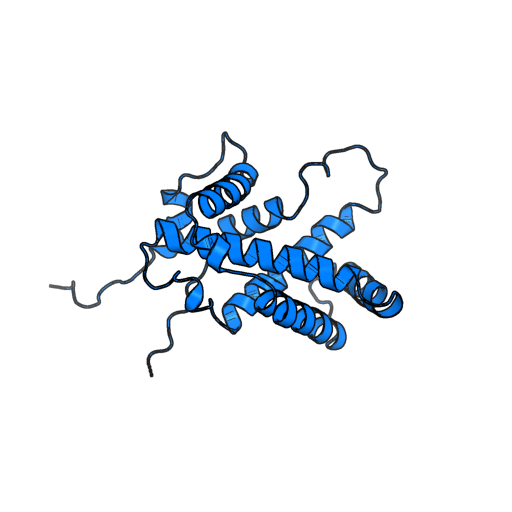
ATOM 1430 O O . LEU A 1 175 ? -26.408 3.143 0.828 1.00 45.56 175 LEU A O 1
ATOM 1434 N N . GLU A 1 176 ? -26.571 3.411 3.067 1.00 41.81 176 GLU A N 1
ATOM 1435 C CA . GLU A 1 176 ? -27.810 2.677 3.376 1.00 41.81 176 GLU A CA 1
ATOM 1436 C C . GLU A 1 176 ? -28.945 3.713 3.482 1.00 41.81 176 GLU A C 1
ATOM 1438 O O . GLU A 1 176 ? -29.334 4.117 4.569 1.00 41.81 176 GLU A O 1
ATOM 1443 N N . GLU A 1 177 ? -29.427 4.221 2.346 1.00 43.81 177 GLU A N 1
ATOM 1444 C CA . GLU A 1 177 ? -30.780 4.780 2.313 1.00 43.81 177 GLU A CA 1
ATOM 1445 C C . GLU A 1 177 ? -31.706 3.565 2.329 1.00 43.81 177 GLU A C 1
ATOM 1447 O O . GLU A 1 177 ? -31.785 2.815 1.349 1.00 43.81 177 GLU A O 1
ATOM 1452 N N . ASP A 1 178 ? -32.304 3.301 3.488 1.00 42.06 178 ASP A N 1
ATOM 1453 C CA . ASP A 1 178 ? -33.375 2.325 3.614 1.00 42.06 178 ASP A CA 1
ATOM 1454 C C . ASP A 1 178 ? -34.527 2.820 2.720 1.00 42.06 178 ASP A C 1
ATOM 1456 O O . ASP A 1 178 ? -35.016 3.933 2.925 1.00 42.06 178 ASP A O 1
ATOM 1460 N N . PRO A 1 179 ? -34.967 2.064 1.698 1.00 50.00 179 PRO A N 1
ATOM 1461 C CA . PRO A 1 179 ? -36.049 2.505 0.817 1.00 50.00 179 PRO A CA 1
ATOM 1462 C C . PRO A 1 179 ? -37.417 2.600 1.521 1.00 50.00 179 PRO A C 1
ATOM 1464 O O . PRO A 1 179 ? -38.395 2.960 0.871 1.00 50.00 179 PRO A O 1
ATOM 1467 N N . ASP A 1 180 ? -37.494 2.298 2.821 1.00 50.34 180 ASP A N 1
ATOM 1468 C CA . ASP A 1 180 ? -38.736 2.235 3.597 1.00 50.34 180 ASP A CA 1
ATOM 1469 C C . ASP A 1 180 ? -39.024 3.487 4.453 1.00 50.34 180 ASP A C 1
ATOM 1471 O O . ASP A 1 180 ? -40.013 3.505 5.183 1.00 50.34 180 ASP A O 1
ATOM 1475 N N . GLU A 1 181 ? -38.256 4.574 4.322 1.00 48.28 181 GLU A N 1
ATOM 1476 C CA . GLU A 1 181 ? -38.669 5.895 4.829 1.00 48.28 181 GLU A CA 1
ATOM 1477 C C . GLU A 1 181 ? -39.190 6.790 3.696 1.00 48.28 181 GLU A C 1
ATOM 1479 O O . GLU A 1 181 ? -38.653 7.850 3.382 1.00 48.28 181 GLU A O 1
ATOM 1484 N N . THR A 1 182 ? -40.291 6.366 3.077 1.00 40.47 182 THR A N 1
ATOM 1485 C CA . THR A 1 182 ? -41.257 7.315 2.509 1.00 40.47 182 THR A CA 1
ATOM 1486 C C . THR A 1 182 ? -42.644 6.980 3.050 1.00 40.47 182 THR A C 1
ATOM 1488 O O . THR A 1 182 ? -43.128 5.865 2.871 1.00 40.47 182 THR A O 1
ATOM 1491 N N . GLU A 1 183 ? -43.205 7.951 3.779 1.00 37.62 183 GLU A N 1
ATOM 1492 C CA . GLU A 1 183 ? -44.557 7.982 4.366 1.00 37.62 183 GLU A CA 1
ATOM 1493 C C . GLU A 1 183 ? -45.683 7.562 3.407 1.00 37.62 183 GLU A C 1
ATOM 1495 O O . GLU A 1 183 ? -45.645 7.947 2.212 1.00 37.62 183 GLU A O 1
#

Secondary structure (DSSP, 8-state):
-------PPPHHHHHHHHHHHS-GGGSS-S-TTSSHHHHHHHHHHHHHHHHHHHHH---GGG--TTS-HHHHHHHHHHHHHHHHHHHHHHHHHS-HHHHHHHHHHHHHTTSTTPPPPHHHHHHHHHHHHHHHHH--GGGGGSHHHHHHHHHHHHHTT-TTT---HHHHHHHHHS----TT---

Sequence (183 aa):
MRKRKQTRLDKRILKAEYMRIIPDDCAPLFEEEMLENFDFRIGFIHQGVVAHVYEIGIPEELGAHDVAKDISIPRVSCFIVLVTQVVLHHINRLPIPFKHAVWETVDTIIDEDAEVPEILLVIVADCIQRAVTEINYSQLKSERVLNRLWNSIKSAYGEKYAPSDVEIFDDFYELEEDPDETE

Radius of gyration: 18.09 Å; Cα contacts (8 Å, |Δi|>4): 145; chains: 1; bounding box: 65×36×43 Å

Solvent-accessible surface area (backbone atoms only — not comparable to full-atom values): 10933 Å² total; per-residue (Å²): 132,84,77,77,78,77,83,63,80,45,71,68,55,54,51,19,42,47,49,52,73,46,67,84,77,79,61,90,87,71,81,92,74,68,60,75,56,47,59,51,47,53,46,54,50,38,53,50,46,50,54,47,45,61,72,77,47,79,63,72,86,59,50,42,87,84,45,60,66,89,54,19,51,50,43,52,51,48,47,51,45,52,37,36,55,42,25,55,52,47,49,72,67,41,60,68,73,59,35,47,51,48,52,56,51,53,67,60,45,79,46,91,84,50,81,76,55,67,68,50,56,52,55,52,49,52,31,46,57,50,24,61,72,70,53,70,53,69,55,54,66,39,61,73,52,33,52,53,50,37,48,49,27,44,46,55,53,33,88,94,58,42,71,51,74,65,74,64,41,49,71,72,63,72,67,90,72,67,89,79,83,67,134